Protein AF-A0A960T3M8-F1 (afdb_monomer)

Structure (mmCIF, N/CA/C/O backbone):
data_AF-A0A960T3M8-F1
#
_entry.id   AF-A0A960T3M8-F1
#
loop_
_atom_site.group_PDB
_a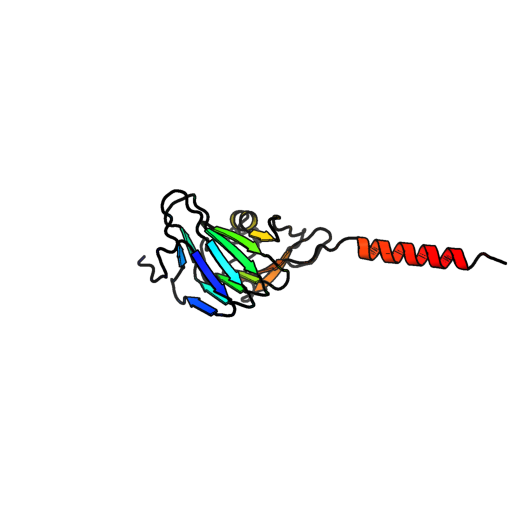tom_site.id
_atom_site.type_symbol
_atom_site.label_atom_id
_atom_site.label_alt_id
_atom_site.label_comp_id
_atom_s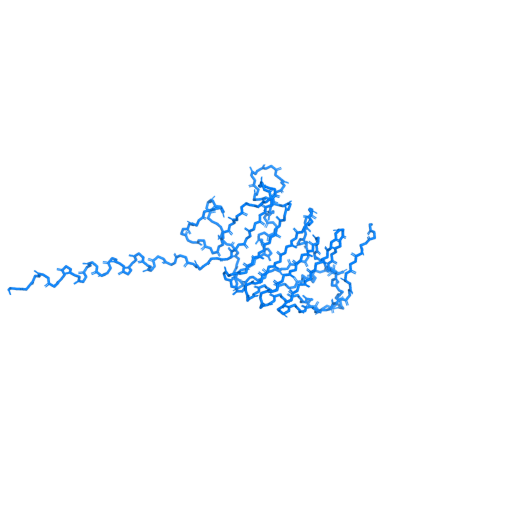ite.label_asym_id
_atom_site.label_entity_id
_atom_site.label_seq_id
_atom_site.pdbx_PDB_ins_code
_atom_site.Cartn_x
_atom_site.Cartn_y
_atom_site.Cartn_z
_atom_site.occupancy
_atom_site.B_iso_or_equiv
_atom_site.auth_seq_id
_atom_site.auth_comp_id
_atom_site.auth_asym_id
_atom_site.auth_atom_id
_atom_site.pdbx_PDB_model_num
ATOM 1 N N . ILE A 1 1 ? 24.259 -3.840 -9.931 1.00 43.25 1 ILE A N 1
ATOM 2 C CA . ILE A 1 1 ? 23.574 -5.080 -9.495 1.00 43.25 1 ILE A CA 1
ATOM 3 C C . ILE A 1 1 ? 22.620 -5.445 -10.621 1.00 43.25 1 ILE A C 1
ATOM 5 O O . ILE A 1 1 ? 21.830 -4.590 -10.992 1.00 43.25 1 ILE A O 1
ATOM 9 N N . ALA A 1 2 ? 22.773 -6.611 -11.252 1.00 37.25 2 ALA A N 1
ATOM 10 C CA . ALA A 1 2 ? 21.860 -7.036 -12.313 1.00 37.25 2 ALA A CA 1
ATOM 11 C C . ALA A 1 2 ? 20.499 -7.356 -11.678 1.00 37.25 2 ALA A C 1
ATOM 13 O O . ALA A 1 2 ? 20.392 -8.282 -10.878 1.00 37.25 2 ALA A O 1
ATOM 14 N N . THR A 1 3 ? 19.488 -6.544 -11.967 1.00 49.69 3 THR A N 1
ATOM 15 C CA . THR A 1 3 ? 18.127 -6.723 -11.459 1.00 49.69 3 THR A CA 1
ATOM 16 C C . THR A 1 3 ? 17.392 -7.700 -12.366 1.00 49.69 3 THR A C 1
ATOM 18 O O . THR A 1 3 ? 17.018 -7.348 -13.482 1.00 49.69 3 THR A O 1
ATOM 21 N N . ASN A 1 4 ? 17.199 -8.936 -11.905 1.00 54.28 4 ASN A N 1
ATOM 22 C CA . ASN A 1 4 ? 16.235 -9.847 -12.519 1.00 54.28 4 ASN A CA 1
ATOM 23 C C . ASN A 1 4 ? 14.843 -9.297 -12.193 1.00 54.28 4 ASN A C 1
ATOM 25 O O . ASN A 1 4 ? 14.441 -9.307 -11.038 1.00 54.28 4 ASN A O 1
ATOM 29 N N . GLY A 1 5 ? 14.139 -8.736 -13.169 1.00 63.62 5 GLY A N 1
ATOM 30 C CA . GLY A 1 5 ? 12.865 -8.067 -12.929 1.00 63.62 5 GLY A CA 1
ATOM 31 C C . GLY A 1 5 ? 12.016 -7.972 -14.185 1.00 63.62 5 GLY A C 1
ATOM 32 O O . GLY A 1 5 ? 12.485 -8.204 -15.300 1.00 63.62 5 GLY A O 1
ATOM 33 N N . ILE A 1 6 ? 10.749 -7.636 -13.980 1.00 68.19 6 ILE A N 1
ATOM 34 C CA . ILE A 1 6 ? 9.784 -7.358 -15.041 1.00 68.19 6 ILE A CA 1
ATOM 35 C C . ILE A 1 6 ? 9.957 -5.872 -15.400 1.00 68.19 6 ILE A C 1
ATOM 37 O O . ILE A 1 6 ? 9.747 -5.014 -14.544 1.00 68.19 6 ILE A O 1
ATOM 41 N N . ALA A 1 7 ? 10.413 -5.568 -16.622 1.00 73.12 7 ALA A N 1
ATOM 42 C CA . ALA A 1 7 ? 10.834 -4.220 -17.027 1.00 73.12 7 ALA A CA 1
ATOM 43 C C . ALA A 1 7 ? 10.134 -3.682 -18.293 1.00 73.12 7 ALA A C 1
ATOM 45 O O . ALA A 1 7 ? 9.711 -4.458 -19.147 1.00 73.12 7 ALA A O 1
ATOM 46 N N . HIS A 1 8 ? 10.114 -2.349 -18.440 1.00 72.12 8 HIS A N 1
ATOM 47 C CA . HIS A 1 8 ? 9.637 -1.599 -19.619 1.00 72.12 8 HIS A CA 1
ATOM 48 C C . HIS A 1 8 ? 8.120 -1.623 -19.858 1.00 72.12 8 HIS A C 1
ATOM 50 O O . HIS A 1 8 ? 7.654 -1.647 -20.997 1.00 72.12 8 HIS A O 1
ATOM 56 N N . PHE A 1 9 ? 7.346 -1.570 -18.778 1.00 74.75 9 PHE A N 1
ATOM 57 C CA . PHE A 1 9 ? 5.894 -1.422 -18.840 1.00 74.75 9 PHE A CA 1
ATOM 58 C C . PHE A 1 9 ? 5.493 0.044 -18.707 1.00 74.75 9 PHE A C 1
ATOM 60 O O . PHE A 1 9 ? 6.130 0.787 -17.963 1.00 74.75 9 PHE A O 1
ATOM 67 N N . ASN A 1 10 ? 4.392 0.409 -19.367 1.00 78.69 10 ASN A N 1
ATOM 68 C CA . ASN A 1 10 ? 3.652 1.646 -19.094 1.00 78.69 10 ASN A CA 1
ATOM 69 C C . ASN A 1 10 ? 2.475 1.384 -18.141 1.00 78.69 10 ASN A C 1
ATOM 71 O O . ASN A 1 10 ? 2.053 2.271 -17.408 1.00 78.69 10 ASN A O 1
ATOM 75 N N . GLN A 1 11 ? 1.933 0.162 -18.159 1.00 86.69 11 GLN A N 1
ATOM 76 C CA . GLN A 1 11 ? 0.815 -0.237 -17.317 1.00 86.69 11 GLN A CA 1
ATOM 77 C C . GLN A 1 11 ? 0.903 -1.721 -16.960 1.00 86.69 11 GLN A C 1
ATOM 79 O O . GLN A 1 11 ? 1.182 -2.557 -17.821 1.00 86.69 11 GLN A O 1
ATOM 84 N N . ILE A 1 12 ? 0.611 -2.041 -15.701 1.00 87.81 12 ILE A N 1
ATOM 85 C CA . ILE A 1 12 ? 0.386 -3.402 -15.210 1.00 87.81 12 ILE A CA 1
ATOM 86 C C . ILE A 1 12 ? -0.940 -3.404 -14.444 1.00 87.81 12 ILE A C 1
ATOM 88 O O . ILE A 1 12 ? -1.183 -2.539 -13.606 1.00 87.81 12 ILE A O 1
ATOM 92 N N . SER A 1 13 ? -1.804 -4.380 -14.721 1.00 92.06 13 SER A N 1
ATOM 93 C CA . SER A 1 13 ? -3.028 -4.608 -13.952 1.00 92.06 13 SER A CA 1
ATOM 94 C C . SER A 1 13 ? -3.066 -6.051 -13.463 1.00 92.06 13 SER A C 1
ATOM 96 O O . SER A 1 13 ? -2.950 -6.981 -14.260 1.00 92.06 13 SER A O 1
ATOM 98 N N . VAL A 1 14 ? -3.222 -6.222 -12.153 1.00 92.25 14 VAL A N 1
ATOM 99 C CA . VAL A 1 14 ? -3.415 -7.506 -11.478 1.00 92.25 14 VAL A CA 1
ATOM 100 C C . VAL A 1 14 ? -4.843 -7.528 -10.953 1.00 92.25 14 VAL A C 1
ATOM 102 O O . VAL A 1 14 ? -5.244 -6.641 -10.201 1.00 92.25 14 VAL A O 1
ATOM 105 N N . ASN A 1 15 ? -5.631 -8.503 -11.398 1.00 93.00 15 ASN A N 1
ATOM 106 C CA . ASN A 1 15 ? -7.056 -8.578 -11.105 1.00 93.00 15 ASN A CA 1
ATOM 107 C C . ASN A 1 15 ? -7.435 -10.023 -10.760 1.00 93.00 15 ASN A C 1
ATOM 109 O O . ASN A 1 15 ? -7.439 -10.883 -11.641 1.00 93.00 15 ASN A O 1
ATOM 113 N N . GLY A 1 16 ? -7.716 -10.278 -9.479 1.00 86.12 16 GLY A N 1
ATOM 114 C CA . GLY A 1 16 ? -8.014 -11.611 -8.953 1.00 86.12 16 GLY A CA 1
ATOM 115 C C . GLY A 1 16 ? -6.840 -12.593 -8.998 1.00 86.12 16 GLY A C 1
ATOM 116 O O . GLY A 1 16 ? -7.071 -13.791 -9.150 1.00 86.12 16 GLY A O 1
ATOM 117 N N . GLY A 1 17 ? -5.591 -12.114 -8.927 1.00 91.56 17 GLY A N 1
ATOM 118 C CA . GLY A 1 17 ? -4.405 -12.957 -9.114 1.00 91.56 17 GLY A CA 1
ATOM 119 C C . GLY A 1 17 ? -3.210 -12.589 -8.237 1.00 91.56 17 GLY A C 1
ATOM 120 O O . GLY A 1 17 ? -3.247 -11.633 -7.466 1.00 91.56 17 GLY A O 1
ATOM 121 N N . THR A 1 18 ? -2.129 -13.355 -8.380 1.00 91.62 18 THR A N 1
ATOM 122 C CA . THR A 1 18 ? -0.896 -13.168 -7.606 1.00 91.62 18 THR A CA 1
ATOM 123 C C . THR A 1 18 ? 0.297 -12.910 -8.522 1.00 91.62 18 THR A C 1
ATOM 125 O O . THR A 1 18 ? 0.517 -13.652 -9.480 1.00 91.62 18 THR A O 1
ATOM 128 N N . ILE A 1 19 ? 1.090 -11.889 -8.197 1.00 88.25 19 ILE A N 1
ATOM 129 C CA . ILE A 1 19 ? 2.460 -11.715 -8.689 1.00 88.25 19 ILE A CA 1
ATOM 130 C C . ILE A 1 19 ? 3.400 -11.933 -7.504 1.00 88.25 19 ILE A C 1
ATOM 132 O O . ILE A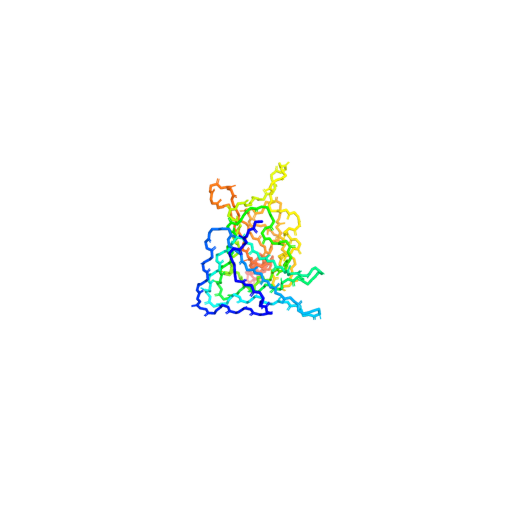 1 19 ? 3.331 -11.201 -6.527 1.00 88.25 19 ILE A O 1
ATOM 136 N N . ASP A 1 20 ? 4.297 -12.908 -7.614 1.00 86.62 20 ASP A N 1
ATOM 137 C CA . ASP A 1 20 ? 5.317 -13.198 -6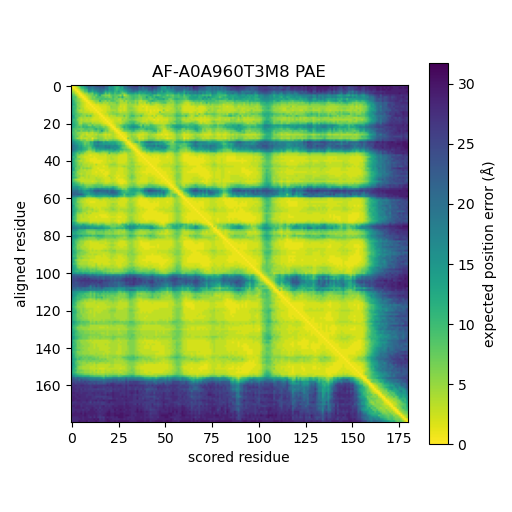.601 1.00 86.62 20 ASP A CA 1
ATOM 138 C C . ASP A 1 20 ? 6.706 -13.095 -7.250 1.00 86.62 20 ASP A C 1
ATOM 140 O O . ASP A 1 20 ? 7.115 -13.966 -8.026 1.00 86.62 20 ASP A O 1
ATOM 144 N N . LEU A 1 21 ? 7.413 -11.992 -6.984 1.00 81.62 21 LEU A N 1
ATOM 145 C CA . LEU A 1 21 ? 8.775 -11.743 -7.456 1.00 81.62 21 LEU A CA 1
ATOM 146 C C . LEU A 1 21 ? 9.764 -11.934 -6.303 1.00 81.62 21 LEU A C 1
ATOM 148 O O . LEU A 1 21 ? 10.036 -11.026 -5.517 1.00 81.62 21 LEU A O 1
ATOM 152 N N . ARG A 1 22 ? 10.349 -13.132 -6.231 1.00 70.69 22 ARG A N 1
ATOM 153 C CA . ARG A 1 22 ? 11.302 -13.513 -5.177 1.00 70.69 22 ARG A CA 1
ATOM 154 C C . ARG A 1 22 ? 12.735 -13.064 -5.471 1.00 70.69 22 ARG A C 1
ATOM 156 O O . ARG A 1 22 ? 13.136 -12.881 -6.622 1.00 70.69 22 ARG A O 1
ATOM 163 N N . GLY A 1 23 ? 13.542 -12.971 -4.413 1.00 69.69 23 GLY A N 1
ATOM 164 C CA . GLY A 1 23 ? 14.956 -12.591 -4.486 1.00 69.69 23 GLY A CA 1
ATOM 165 C C . GLY A 1 23 ? 15.149 -11.075 -4.569 1.00 69.69 23 GLY A C 1
ATOM 166 O O . GLY A 1 23 ? 14.396 -10.318 -3.970 1.00 69.69 23 GLY A O 1
ATOM 167 N N . THR A 1 24 ? 16.158 -10.616 -5.312 1.00 72.06 24 THR A N 1
ATOM 168 C CA . THR A 1 24 ? 16.434 -9.179 -5.527 1.00 72.06 24 THR A CA 1
ATOM 169 C C . THR A 1 24 ? 15.629 -8.605 -6.698 1.00 72.06 24 THR A C 1
ATOM 171 O O . THR A 1 24 ? 16.155 -7.834 -7.506 1.00 72.06 24 THR A O 1
ATOM 174 N N . SER A 1 25 ? 14.393 -9.079 -6.856 1.00 80.06 25 SER A N 1
ATOM 175 C CA . SER A 1 25 ? 13.569 -8.836 -8.036 1.00 80.06 25 SER A CA 1
ATOM 176 C C . SER A 1 25 ? 12.541 -7.746 -7.760 1.00 80.06 25 SER A C 1
ATOM 178 O O . SER A 1 25 ? 11.860 -7.761 -6.736 1.00 80.06 25 SER A O 1
ATOM 180 N N . GLY A 1 26 ? 12.415 -6.807 -8.692 1.00 84.12 26 GLY A N 1
ATOM 181 C CA . GLY A 1 26 ? 11.459 -5.706 -8.621 1.00 84.12 26 GLY A CA 1
ATOM 182 C C . GLY A 1 26 ? 10.695 -5.529 -9.926 1.00 84.12 26 GLY A C 1
ATOM 183 O O . GLY A 1 26 ? 10.944 -6.224 -10.919 1.00 84.12 26 GLY A O 1
ATOM 184 N N . ILE A 1 27 ? 9.769 -4.577 -9.915 1.00 85.31 27 ILE A N 1
ATOM 185 C CA . ILE A 1 27 ? 9.073 -4.118 -11.118 1.00 85.31 27 ILE A CA 1
ATOM 186 C C . ILE A 1 27 ? 9.692 -2.789 -11.532 1.00 85.31 27 ILE A C 1
ATOM 188 O O . ILE A 1 27 ? 9.805 -1.873 -10.719 1.00 85.31 27 ILE A O 1
ATOM 192 N N . SER A 1 28 ? 10.079 -2.686 -12.801 1.00 83.75 28 SER A N 1
ATOM 193 C CA . SER A 1 28 ? 10.597 -1.447 -13.367 1.00 83.75 28 SER A CA 1
ATOM 194 C C . SER A 1 28 ? 9.704 -0.961 -14.501 1.00 83.75 28 SER A C 1
ATOM 196 O O . SER A 1 28 ? 9.500 -1.647 -15.507 1.00 83.75 28 SER A O 1
ATOM 198 N N . PHE A 1 29 ? 9.177 0.245 -14.355 1.00 80.81 29 PHE A N 1
ATOM 199 C CA . PHE A 1 29 ? 8.416 0.908 -15.400 1.00 80.81 29 PHE A CA 1
ATOM 200 C C . PHE A 1 29 ? 9.358 1.707 -16.299 1.00 80.81 29 PHE A C 1
ATOM 202 O O . PHE A 1 29 ? 10.264 2.405 -15.836 1.00 80.81 29 PHE A O 1
ATOM 209 N N . GLY A 1 30 ? 9.150 1.587 -17.608 1.00 69.31 30 GLY A N 1
ATOM 210 C CA . GLY A 1 30 ? 9.792 2.460 -18.582 1.00 69.31 30 GLY A CA 1
ATOM 211 C C . GLY A 1 30 ? 8.802 3.554 -18.935 1.00 69.31 30 GLY A C 1
ATOM 212 O O . GLY A 1 30 ? 7.695 3.228 -19.334 1.00 69.31 30 GLY A O 1
ATOM 213 N N . SER A 1 31 ? 9.173 4.823 -18.801 1.00 61.25 31 SER A N 1
ATOM 214 C CA . SER A 1 31 ? 8.338 5.925 -19.279 1.00 61.25 31 SER A CA 1
ATOM 215 C C . SER A 1 31 ? 8.964 6.511 -20.548 1.00 61.25 31 SER A C 1
ATOM 217 O O . SER A 1 31 ? 10.107 6.976 -20.516 1.00 61.25 31 SER A O 1
ATOM 219 N N . PRO A 1 32 ? 8.275 6.488 -21.701 1.00 59.12 32 PRO A N 1
ATOM 220 C CA . PRO A 1 32 ? 8.485 7.513 -22.711 1.00 59.12 32 PRO A CA 1
ATOM 221 C C . PRO A 1 32 ? 8.127 8.863 -22.078 1.00 59.12 32 PRO A C 1
ATOM 223 O O . PRO A 1 32 ? 7.043 8.983 -21.517 1.00 59.12 32 PRO A O 1
ATOM 226 N N . ALA A 1 33 ? 9.009 9.862 -22.184 1.00 57.72 33 ALA A N 1
ATOM 227 C CA . ALA A 1 33 ? 8.841 11.173 -21.548 1.00 57.72 33 ALA A CA 1
ATOM 228 C C . ALA A 1 33 ? 7.382 11.685 -21.581 1.00 57.72 33 ALA A C 1
ATOM 230 O O . ALA A 1 33 ? 6.825 11.899 -22.661 1.00 57.72 33 ALA A O 1
ATOM 231 N N . GLY A 1 34 ? 6.787 11.891 -20.398 1.00 57.44 34 GLY A N 1
ATOM 232 C CA . GLY A 1 34 ? 5.431 12.429 -20.234 1.00 57.44 34 GLY A CA 1
ATOM 233 C C . GLY A 1 34 ? 4.309 11.399 -20.049 1.00 57.44 34 GLY A C 1
ATOM 234 O O . GLY A 1 34 ? 3.142 11.793 -20.054 1.00 57.44 34 GLY A O 1
ATOM 235 N N . ALA A 1 35 ? 4.616 10.107 -19.891 1.00 65.81 35 ALA A N 1
ATOM 236 C CA . ALA A 1 35 ? 3.646 9.099 -19.465 1.00 65.81 35 ALA A CA 1
ATOM 237 C C . ALA A 1 35 ? 3.795 8.807 -17.962 1.00 65.81 35 ALA A C 1
ATOM 239 O O . ALA A 1 35 ? 4.886 8.491 -17.509 1.00 65.81 35 ALA A O 1
ATOM 240 N N . ASN A 1 36 ? 2.695 8.839 -17.204 1.00 75.31 36 ASN A N 1
ATOM 241 C CA . ASN A 1 36 ? 2.687 8.398 -15.804 1.00 75.31 36 ASN A CA 1
ATOM 242 C C . ASN A 1 36 ? 2.439 6.884 -15.772 1.00 75.31 36 ASN A C 1
ATOM 244 O O . ASN A 1 36 ? 1.323 6.462 -16.101 1.00 75.31 36 ASN A O 1
ATOM 248 N N . PRO A 1 37 ? 3.433 6.046 -15.430 1.00 86.38 37 PRO A N 1
ATOM 249 C CA . PRO A 1 37 ? 3.233 4.609 -15.407 1.00 86.38 37 PRO A CA 1
ATOM 250 C C . PRO A 1 37 ? 2.231 4.217 -14.320 1.00 86.38 37 PRO A C 1
ATOM 252 O O . PRO A 1 37 ? 2.210 4.820 -13.248 1.00 86.38 37 PRO A O 1
ATOM 255 N N . LEU A 1 38 ? 1.412 3.199 -14.588 1.00 89.38 38 LEU A N 1
ATOM 256 C CA . LEU A 1 38 ? 0.339 2.777 -13.684 1.00 89.38 38 LEU A CA 1
ATOM 257 C C . LEU A 1 38 ? 0.474 1.306 -13.281 1.00 89.38 38 LEU A C 1
ATOM 259 O O . LEU A 1 38 ? 0.565 0.417 -14.131 1.00 89.38 38 LEU A O 1
ATOM 263 N N . LEU A 1 39 ? 0.379 1.041 -11.981 1.00 92.88 39 LEU A N 1
ATOM 264 C CA . LEU A 1 39 ? 0.158 -0.286 -11.418 1.00 92.88 39 LEU A CA 1
ATOM 265 C C . LEU A 1 39 ? -1.207 -0.325 -10.724 1.00 92.88 39 LEU A C 1
ATOM 267 O O . LEU A 1 39 ? -1.448 0.407 -9.769 1.00 92.88 39 LEU A O 1
ATOM 271 N N . SER A 1 40 ? -2.095 -1.211 -11.166 1.00 95.69 40 SER A N 1
ATOM 272 C CA . SER A 1 40 ? -3.385 -1.442 -10.504 1.00 95.69 40 SER A CA 1
ATOM 273 C C . SER A 1 40 ? -3.459 -2.850 -9.943 1.00 95.69 40 SER A C 1
ATOM 275 O O . SER A 1 40 ? -3.302 -3.818 -10.685 1.00 95.69 40 SER A O 1
ATOM 277 N N . ILE A 1 41 ? -3.732 -2.962 -8.647 1.00 97.06 41 ILE A N 1
ATOM 278 C CA . ILE A 1 41 ? -3.819 -4.222 -7.910 1.00 97.06 41 ILE A CA 1
ATOM 279 C C . ILE A 1 41 ? -5.222 -4.299 -7.307 1.00 97.06 41 ILE A C 1
ATOM 281 O O . ILE A 1 41 ? -5.545 -3.574 -6.367 1.00 97.06 41 ILE A O 1
ATOM 285 N N . LEU A 1 42 ? -6.079 -5.126 -7.904 1.00 97.12 42 LEU A N 1
ATOM 286 C CA . LEU A 1 42 ? -7.524 -5.090 -7.686 1.00 97.12 42 LEU A CA 1
ATOM 287 C C . LEU A 1 42 ? -8.105 -6.476 -7.382 1.00 97.12 42 LEU A C 1
ATOM 289 O O . LEU A 1 42 ? -7.558 -7.500 -7.795 1.00 97.12 42 LEU A O 1
ATOM 293 N N . ASN A 1 43 ? -9.280 -6.493 -6.750 1.00 96.12 43 ASN A N 1
ATOM 294 C CA . ASN A 1 43 ? -10.129 -7.679 -6.575 1.00 96.12 43 ASN A CA 1
ATOM 295 C C . ASN A 1 43 ? -9.423 -8.851 -5.867 1.00 96.12 43 ASN A C 1
ATOM 297 O O . ASN A 1 43 ? -9.380 -9.962 -6.392 1.00 96.12 43 ASN A O 1
ATOM 301 N N . GLY A 1 44 ? -8.864 -8.597 -4.684 1.00 94.81 44 GLY A N 1
ATOM 302 C CA . GLY A 1 44 ? -8.211 -9.606 -3.847 1.00 94.81 44 GLY A CA 1
ATOM 303 C C . GLY A 1 44 ? -6.859 -10.065 -4.383 1.00 94.81 44 GLY A C 1
ATOM 304 O O . GLY A 1 44 ? -6.437 -11.184 -4.102 1.00 94.81 44 GLY A O 1
ATOM 305 N N . SER A 1 45 ? -6.199 -9.238 -5.195 1.00 97.38 45 SER A N 1
ATOM 306 C CA . SER A 1 45 ? -4.896 -9.576 -5.761 1.00 97.38 45 SER A CA 1
ATOM 307 C C . SER A 1 45 ? -3.783 -9.441 -4.729 1.00 97.38 45 SER A C 1
ATOM 309 O O . SER A 1 45 ? -3.865 -8.634 -3.804 1.00 97.38 45 SER A O 1
ATOM 311 N N . THR A 1 46 ? -2.700 -10.186 -4.924 1.00 95.94 46 THR A N 1
ATOM 312 C CA . THR A 1 46 ? -1.490 -10.075 -4.099 1.00 95.94 46 THR A CA 1
ATOM 313 C C . THR A 1 46 ? -0.285 -9.801 -4.983 1.00 95.94 46 THR A C 1
ATOM 315 O O . THR A 1 46 ? -0.084 -10.477 -5.991 1.00 95.94 46 THR A O 1
ATOM 318 N N . VAL A 1 47 ? 0.515 -8.805 -4.624 1.00 94.50 47 VAL A N 1
ATOM 319 C CA . VAL A 1 47 ? 1.775 -8.495 -5.301 1.00 94.50 47 VAL A CA 1
ATOM 320 C C . VAL A 1 47 ? 2.885 -8.464 -4.264 1.00 94.50 47 VAL A C 1
ATOM 322 O O . VAL A 1 47 ? 2.892 -7.592 -3.404 1.00 94.50 47 VAL A O 1
ATOM 325 N N . ASP A 1 48 ? 3.827 -9.394 -4.366 1.00 93.56 48 ASP A N 1
ATOM 326 C CA . ASP A 1 48 ? 5.002 -9.487 -3.504 1.00 93.56 48 ASP A CA 1
ATOM 327 C C . ASP A 1 48 ? 6.256 -9.157 -4.325 1.00 93.56 48 ASP A C 1
ATOM 329 O O . ASP A 1 48 ? 6.586 -9.852 -5.289 1.00 93.56 48 ASP A O 1
ATOM 333 N N . VAL A 1 49 ? 6.955 -8.074 -3.977 1.00 91.25 49 VAL A N 1
ATOM 334 C CA . VAL A 1 49 ? 8.098 -7.546 -4.748 1.00 91.25 49 VAL A CA 1
ATOM 335 C C . VAL A 1 49 ? 9.185 -7.006 -3.829 1.00 91.25 49 VAL A C 1
ATOM 337 O O . VAL A 1 49 ? 8.922 -6.711 -2.670 1.00 91.25 49 VAL A O 1
ATOM 340 N N . GLN A 1 50 ? 10.420 -6.847 -4.310 1.00 88.31 50 GLN A N 1
ATOM 341 C CA . GLN A 1 50 ? 11.454 -6.185 -3.510 1.00 88.31 50 GLN A CA 1
ATOM 342 C C . GLN A 1 50 ? 11.315 -4.653 -3.547 1.00 88.31 50 GLN A C 1
ATOM 344 O O . GLN A 1 50 ? 11.404 -4.001 -2.511 1.00 88.31 50 GLN A O 1
ATOM 349 N N . PHE A 1 51 ? 11.096 -4.090 -4.735 1.00 86.56 51 PHE A N 1
ATOM 350 C CA . PHE A 1 51 ? 10.939 -2.656 -4.977 1.00 86.56 51 PHE A CA 1
ATOM 351 C C . PHE A 1 51 ? 10.116 -2.418 -6.248 1.00 86.56 51 PHE A C 1
ATOM 353 O O . PHE A 1 51 ? 10.010 -3.297 -7.114 1.00 86.56 51 PHE A O 1
ATOM 360 N N . ILE A 1 52 ? 9.582 -1.207 -6.379 1.00 87.56 52 ILE A N 1
ATOM 361 C CA . ILE A 1 52 ? 9.010 -0.686 -7.622 1.00 87.56 52 ILE A CA 1
ATOM 362 C C . ILE A 1 52 ? 9.784 0.579 -7.995 1.00 87.56 52 ILE A C 1
ATOM 364 O O . ILE A 1 52 ? 10.009 1.442 -7.148 1.00 87.56 52 ILE A O 1
ATOM 368 N N . SER A 1 53 ? 10.209 0.684 -9.254 1.00 81.75 53 SER A N 1
ATOM 369 C CA . SER A 1 53 ? 10.960 1.843 -9.748 1.00 81.75 53 SER A CA 1
ATOM 370 C C . SER A 1 53 ? 10.531 2.294 -11.145 1.00 81.75 53 SER A C 1
ATOM 372 O O . SER A 1 53 ? 9.980 1.515 -11.925 1.00 81.75 53 SER A O 1
ATOM 374 N N . ALA A 1 54 ? 10.828 3.549 -11.483 1.00 77.25 54 ALA A N 1
ATOM 375 C CA . ALA A 1 54 ? 10.710 4.109 -12.828 1.00 77.25 54 ALA A CA 1
ATOM 376 C C . ALA A 1 54 ? 12.094 4.433 -13.416 1.00 77.25 54 ALA A C 1
ATOM 378 O O . ALA A 1 54 ? 13.015 4.832 -12.703 1.00 77.25 54 ALA A O 1
ATOM 379 N N . ALA A 1 55 ? 12.245 4.262 -14.733 1.00 67.62 55 ALA A N 1
ATOM 380 C CA . ALA A 1 55 ? 13.505 4.494 -15.448 1.00 67.62 55 ALA A CA 1
ATOM 381 C C . ALA A 1 55 ? 13.899 5.981 -15.580 1.00 67.62 55 ALA A C 1
ATOM 383 O O . ALA A 1 55 ? 15.064 6.283 -15.839 1.00 67.62 55 ALA A O 1
ATOM 384 N N . SER A 1 56 ? 12.954 6.908 -15.413 1.00 59.25 56 SER A N 1
ATOM 385 C CA . SER A 1 56 ? 13.164 8.347 -15.584 1.00 59.25 56 SER A CA 1
ATOM 386 C C . SER A 1 56 ? 12.440 9.130 -14.493 1.00 59.25 56 SER A C 1
ATOM 388 O O . SER A 1 56 ? 11.216 9.133 -14.423 1.00 59.25 56 SER A O 1
ATOM 390 N N . ALA A 1 57 ? 13.208 9.810 -13.641 1.00 55.38 57 ALA A N 1
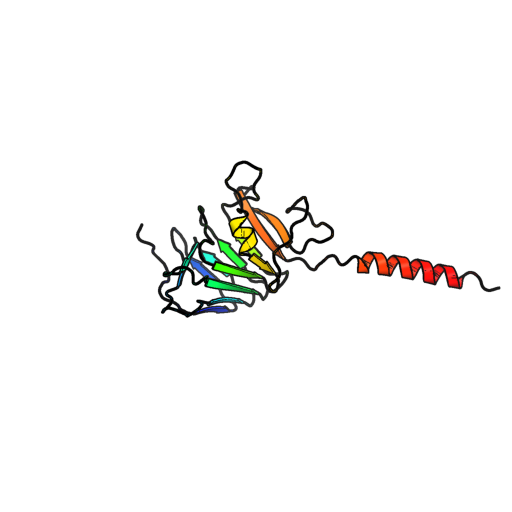ATOM 391 C CA . ALA A 1 57 ? 12.664 10.786 -12.706 1.00 55.38 57 ALA A CA 1
ATOM 392 C C . ALA A 1 57 ? 12.143 12.027 -13.469 1.00 55.38 57 ALA A C 1
ATOM 394 O O . ALA A 1 57 ? 12.800 12.440 -14.432 1.00 55.38 57 ALA A O 1
ATOM 395 N N . PRO A 1 58 ? 11.031 12.654 -13.038 1.00 53.12 58 PRO A N 1
ATOM 396 C CA . PRO A 1 58 ? 10.262 12.399 -11.820 1.00 53.12 58 PRO A CA 1
ATOM 397 C C . PRO A 1 58 ? 8.881 11.784 -12.123 1.00 53.12 58 PRO A C 1
ATOM 399 O O . PRO A 1 58 ? 7.886 12.212 -11.544 1.00 53.12 58 PRO A O 1
ATOM 402 N N . ASP A 1 59 ? 8.790 10.834 -13.058 1.00 57.28 59 ASP A N 1
ATOM 403 C CA . ASP A 1 59 ? 7.508 10.177 -13.328 1.00 57.28 59 ASP A CA 1
ATOM 404 C C . ASP A 1 59 ? 7.257 9.149 -12.212 1.00 57.28 59 ASP A C 1
ATOM 406 O O . ASP A 1 59 ? 7.712 8.003 -12.283 1.00 57.28 59 ASP A O 1
ATOM 410 N N . ASP A 1 60 ? 6.588 9.584 -11.142 1.00 76.88 60 ASP A N 1
ATOM 411 C CA . ASP A 1 60 ? 6.153 8.701 -10.063 1.00 76.88 60 ASP A CA 1
ATOM 412 C C . ASP A 1 60 ? 5.213 7.638 -10.640 1.00 76.88 60 ASP A C 1
ATOM 414 O O . ASP A 1 60 ? 4.198 7.948 -11.270 1.00 76.88 60 ASP A O 1
ATOM 418 N N . VAL A 1 61 ? 5.543 6.363 -10.425 1.00 87.69 61 VAL A N 1
ATOM 419 C CA . VAL A 1 61 ? 4.620 5.270 -10.736 1.00 87.69 61 VAL A CA 1
ATOM 420 C C . VAL A 1 61 ? 3.384 5.463 -9.866 1.00 87.69 61 VAL A C 1
ATOM 422 O O . VAL A 1 61 ? 3.480 5.437 -8.640 1.00 87.69 61 VAL A O 1
ATOM 425 N N . ALA A 1 62 ? 2.223 5.636 -10.485 1.00 90.94 62 ALA A N 1
ATOM 426 C CA . ALA A 1 62 ? 0.964 5.641 -9.762 1.00 90.94 62 ALA A CA 1
ATOM 427 C C . ALA A 1 62 ? 0.586 4.193 -9.443 1.00 90.94 62 ALA A C 1
ATOM 429 O O . ALA A 1 62 ? 0.462 3.359 -10.342 1.00 90.94 62 ALA A O 1
ATOM 430 N N . VAL A 1 63 ? 0.396 3.879 -8.168 1.00 94.31 63 VAL A N 1
ATOM 431 C CA . VAL A 1 63 ? -0.058 2.569 -7.709 1.00 94.31 63 VAL A CA 1
ATOM 432 C C . VAL A 1 63 ? -1.448 2.714 -7.108 1.00 94.31 63 VAL A C 1
ATOM 434 O O . VAL A 1 63 ? -1.696 3.598 -6.299 1.00 94.31 63 VAL A O 1
ATOM 437 N N . THR A 1 64 ? -2.363 1.834 -7.496 1.00 96.62 64 THR A N 1
ATOM 438 C CA . THR A 1 64 ? -3.722 1.763 -6.943 1.00 96.62 64 THR A CA 1
ATOM 439 C C . THR A 1 64 ? -3.947 0.391 -6.335 1.00 96.62 64 THR A C 1
ATOM 441 O O . THR A 1 64 ? -3.696 -0.627 -6.988 1.00 96.62 64 THR A O 1
ATOM 444 N N . LEU A 1 65 ? -4.412 0.365 -5.088 1.00 97.38 65 LEU A N 1
ATOM 445 C CA . LEU A 1 65 ? -4.632 -0.857 -4.325 1.00 97.38 65 LEU A CA 1
ATOM 446 C C . LEU A 1 65 ? -6.083 -0.915 -3.840 1.00 97.38 65 LEU A C 1
ATOM 448 O O . LEU A 1 65 ? -6.503 -0.083 -3.039 1.00 97.38 65 LEU A O 1
ATOM 452 N N . GLY A 1 66 ? -6.851 -1.888 -4.330 1.00 97.38 66 GLY A N 1
ATOM 453 C CA . GLY A 1 66 ? -8.274 -1.997 -4.009 1.00 97.38 66 GLY A CA 1
ATOM 454 C C . GLY A 1 66 ? -8.858 -3.403 -4.150 1.00 97.38 66 GLY A C 1
ATOM 455 O O . GLY A 1 66 ? -8.194 -4.355 -4.552 1.00 97.38 66 GLY A O 1
ATOM 456 N N . GLY A 1 67 ? -10.139 -3.544 -3.832 1.00 96.19 67 GLY A N 1
ATOM 457 C CA . GLY A 1 67 ? -10.866 -4.804 -3.757 1.00 96.19 67 GLY A CA 1
ATOM 458 C C . GLY A 1 67 ? -10.313 -5.779 -2.716 1.00 96.19 67 GLY A C 1
ATOM 459 O O . GLY A 1 67 ? -10.337 -6.976 -2.983 1.00 96.19 67 GLY A O 1
ATOM 460 N N . GLY A 1 68 ? -9.772 -5.302 -1.590 1.00 96.50 68 GLY A N 1
ATOM 461 C CA . GLY A 1 68 ? -9.158 -6.166 -0.569 1.00 96.50 68 GLY A CA 1
ATOM 462 C C . GLY A 1 68 ? -7.824 -6.783 -0.997 1.00 96.50 68 GLY A C 1
ATOM 463 O O . GLY A 1 68 ? -7.529 -7.930 -0.669 1.00 96.50 68 GLY A O 1
ATOM 464 N N . SER A 1 69 ? -7.052 -6.052 -1.800 1.00 98.31 69 SER A N 1
ATOM 465 C CA . SER A 1 69 ? -5.774 -6.523 -2.334 1.00 98.31 69 SER A CA 1
ATOM 466 C C . SER A 1 69 ? -4.610 -6.249 -1.382 1.00 98.31 69 SER A C 1
ATOM 468 O O . SER A 1 69 ? -4.700 -5.430 -0.471 1.00 98.31 69 SER A O 1
ATOM 470 N N . THR A 1 70 ? -3.476 -6.907 -1.609 1.00 97.94 70 THR A N 1
ATOM 471 C CA . THR A 1 70 ? -2.255 -6.728 -0.816 1.00 97.94 70 THR A CA 1
ATOM 472 C C . THR A 1 70 ? -1.057 -6.414 -1.705 1.00 97.94 70 THR A C 1
ATOM 474 O O . THR A 1 70 ? -0.808 -7.114 -2.688 1.00 97.94 70 THR A O 1
ATOM 477 N N . LEU A 1 71 ? -0.297 -5.384 -1.338 1.00 96.25 71 LEU A N 1
ATOM 478 C CA . LEU A 1 71 ? 1.018 -5.089 -1.900 1.00 96.25 71 LEU A CA 1
ATOM 479 C C . LEU A 1 71 ? 2.068 -5.250 -0.803 1.00 96.25 71 LEU A C 1
ATOM 481 O O . LEU A 1 71 ? 2.035 -4.532 0.193 1.00 96.25 71 LEU A O 1
ATOM 485 N N . THR A 1 72 ? 3.009 -6.165 -1.004 1.00 94.69 72 THR A N 1
ATOM 486 C CA . THR A 1 72 ? 4.113 -6.425 -0.083 1.00 94.69 72 THR A CA 1
ATOM 487 C C . THR A 1 72 ? 5.436 -6.019 -0.712 1.00 94.69 72 THR A C 1
ATOM 489 O O . THR A 1 72 ? 5.824 -6.516 -1.772 1.00 94.69 72 THR A O 1
ATOM 492 N N . PHE A 1 73 ? 6.177 -5.181 -0.001 1.00 92.00 73 PHE A N 1
ATOM 493 C CA . PHE A 1 73 ? 7.575 -4.896 -0.257 1.00 92.00 73 PHE A CA 1
ATOM 494 C C . PHE A 1 73 ? 8.457 -5.715 0.682 1.00 92.00 73 PHE A C 1
ATOM 496 O O . PHE A 1 73 ? 8.482 -5.503 1.894 1.00 92.00 73 PHE A O 1
ATOM 503 N N . ASN A 1 74 ? 9.203 -6.640 0.085 1.00 89.00 74 ASN A N 1
ATOM 504 C CA . ASN A 1 74 ? 10.158 -7.524 0.747 1.00 89.00 74 ASN A CA 1
ATOM 505 C C . ASN A 1 74 ? 11.580 -6.941 0.802 1.00 89.00 74 ASN A C 1
ATOM 507 O O . ASN A 1 74 ? 12.497 -7.567 1.335 1.00 89.00 74 ASN A O 1
ATOM 511 N N . GLY A 1 75 ? 11.799 -5.781 0.177 1.00 78.81 75 GLY A N 1
ATOM 512 C CA . GLY A 1 75 ? 13.077 -5.081 0.173 1.00 78.81 75 GLY A CA 1
ATOM 513 C C . GLY A 1 75 ? 13.369 -4.351 1.477 1.00 78.81 75 GLY A C 1
ATOM 514 O O . GLY A 1 75 ? 12.512 -4.221 2.343 1.00 78.81 75 GLY A O 1
ATOM 515 N N . GLY A 1 76 ? 14.603 -3.876 1.598 1.00 69.81 76 GLY A N 1
ATOM 516 C CA . GLY A 1 76 ? 14.980 -2.790 2.502 1.00 69.81 76 GLY A CA 1
ATOM 517 C C . GLY A 1 76 ? 15.678 -1.701 1.683 1.00 69.81 76 GLY A C 1
ATOM 518 O O . GLY A 1 76 ? 16.080 -1.970 0.550 1.00 69.81 76 GLY A O 1
ATOM 519 N N . ALA A 1 77 ? 15.842 -0.504 2.252 1.00 68.50 77 ALA A N 1
ATOM 520 C CA . ALA A 1 77 ? 16.435 0.676 1.603 1.00 68.50 77 ALA A CA 1
ATOM 521 C C . ALA A 1 77 ? 15.565 1.330 0.503 1.00 68.50 77 ALA A C 1
ATOM 523 O O . ALA A 1 77 ? 15.965 1.396 -0.658 1.00 68.50 77 ALA A O 1
ATOM 524 N N . ASN A 1 78 ? 14.411 1.880 0.901 1.00 76.25 78 ASN A N 1
ATOM 525 C CA . ASN A 1 78 ? 13.508 2.680 0.059 1.00 76.25 78 ASN A CA 1
ATOM 526 C C . ASN A 1 78 ? 12.850 1.881 -1.094 1.00 76.25 78 ASN A C 1
ATOM 528 O O . ASN A 1 78 ? 13.096 2.136 -2.278 1.00 76.25 78 ASN A O 1
ATOM 532 N N . PRO A 1 79 ? 11.989 0.898 -0.768 1.00 80.38 79 PRO A N 1
ATOM 533 C CA . PRO A 1 79 ? 11.270 0.094 -1.753 1.00 80.38 79 PRO A CA 1
ATOM 534 C C . PRO A 1 79 ? 10.223 0.900 -2.550 1.00 80.38 79 PRO A C 1
ATOM 536 O O . PRO A 1 79 ? 9.736 0.414 -3.574 1.00 80.38 79 PRO A O 1
ATOM 539 N N . MET A 1 80 ? 9.918 2.129 -2.107 1.00 82.25 80 MET A N 1
ATOM 540 C CA . MET A 1 80 ? 8.928 3.055 -2.667 1.00 82.25 80 MET A CA 1
ATOM 541 C C . MET A 1 80 ? 9.556 4.348 -3.230 1.00 82.25 80 MET A C 1
ATOM 543 O O . MET A 1 80 ? 8.959 5.423 -3.169 1.00 82.25 80 MET A O 1
ATOM 547 N N . ASN A 1 81 ? 10.775 4.283 -3.770 1.00 75.50 81 ASN A N 1
ATOM 548 C CA . ASN A 1 81 ? 11.546 5.482 -4.126 1.00 75.50 81 ASN A CA 1
ATOM 549 C C . ASN A 1 81 ? 10.854 6.394 -5.163 1.00 75.50 81 ASN A C 1
ATOM 551 O O . ASN A 1 81 ? 10.816 7.607 -4.979 1.00 75.50 81 ASN A O 1
ATOM 555 N N . THR A 1 82 ? 10.256 5.831 -6.214 1.00 81.25 82 THR A N 1
ATOM 556 C CA . THR A 1 82 ? 9.683 6.599 -7.342 1.00 81.25 82 THR A CA 1
ATOM 557 C C . THR A 1 82 ? 8.226 6.222 -7.605 1.00 81.25 82 THR A C 1
ATOM 559 O O . THR A 1 82 ? 7.868 5.842 -8.724 1.00 81.25 82 THR A O 1
ATOM 562 N N . LEU A 1 83 ? 7.404 6.191 -6.556 1.00 87.69 83 LEU A N 1
ATOM 563 C CA . LEU A 1 83 ? 5.992 5.848 -6.680 1.00 87.69 83 LEU A CA 1
ATOM 564 C C . LEU A 1 83 ? 5.125 6.628 -5.702 1.00 87.69 83 LEU A C 1
ATOM 566 O O . LEU A 1 83 ? 5.570 7.005 -4.620 1.00 87.69 83 LEU A O 1
ATOM 570 N N . THR A 1 84 ? 3.861 6.774 -6.075 1.00 90.88 84 THR A N 1
ATOM 571 C CA . THR A 1 84 ? 2.766 7.141 -5.176 1.00 90.88 84 THR A CA 1
ATOM 572 C C . THR A 1 84 ? 1.788 5.975 -5.110 1.00 90.88 84 THR A C 1
ATOM 574 O O . THR A 1 84 ? 1.619 5.241 -6.082 1.00 90.88 84 THR A O 1
ATOM 577 N N . LEU A 1 85 ? 1.171 5.760 -3.956 1.00 94.00 85 LEU A N 1
ATOM 578 C CA . LEU A 1 85 ? 0.251 4.657 -3.714 1.00 94.00 85 LEU A CA 1
ATOM 579 C C . LEU A 1 85 ? -1.056 5.194 -3.153 1.00 94.00 85 LEU A C 1
ATOM 581 O O . LEU A 1 85 ? -1.056 5.790 -2.084 1.00 94.00 85 LEU A O 1
ATOM 585 N N . ASP A 1 86 ? -2.161 4.893 -3.823 1.00 95.94 86 ASP A N 1
ATOM 586 C CA . ASP A 1 86 ? -3.500 5.164 -3.319 1.00 95.94 86 ASP A CA 1
ATOM 587 C C . ASP A 1 86 ? -4.203 3.866 -2.911 1.00 95.94 86 ASP A C 1
ATOM 589 O O . ASP A 1 86 ? -4.419 2.958 -3.725 1.00 95.94 86 ASP A O 1
ATOM 593 N N . ILE A 1 87 ? -4.550 3.779 -1.630 1.00 97.06 87 ILE A N 1
ATOM 594 C CA . ILE A 1 87 ? -5.389 2.728 -1.064 1.00 97.06 87 ILE A CA 1
ATOM 595 C C . ILE A 1 87 ? -6.844 3.139 -1.303 1.00 97.06 87 ILE A C 1
ATOM 597 O O . ILE A 1 87 ? -7.259 4.232 -0.929 1.00 97.06 87 ILE A O 1
ATOM 601 N N . LEU A 1 88 ? -7.633 2.270 -1.928 1.00 96.62 88 LEU A N 1
ATOM 602 C CA . LEU A 1 88 ? -9.000 2.595 -2.353 1.00 96.62 88 LEU A CA 1
ATO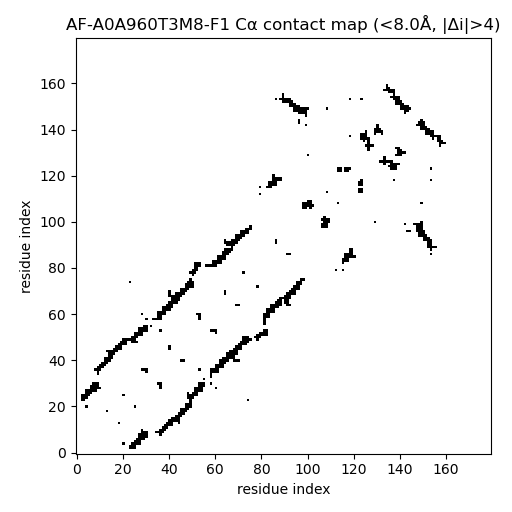M 603 C C . LEU A 1 88 ? -10.076 2.063 -1.398 1.00 96.62 88 LEU A C 1
ATOM 605 O O . LEU A 1 88 ? -11.227 2.493 -1.447 1.00 96.62 88 LEU A O 1
ATOM 609 N N . ASP A 1 89 ? -9.724 1.130 -0.514 1.00 95.25 89 ASP A N 1
ATOM 610 C CA . ASP A 1 89 ? -10.640 0.575 0.478 1.00 95.25 89 ASP A CA 1
ATOM 611 C C . ASP A 1 89 ? -9.924 0.133 1.752 1.00 95.25 89 ASP A C 1
ATOM 613 O O . ASP A 1 89 ? -8.719 -0.102 1.783 1.00 95.25 89 ASP A O 1
ATOM 617 N N . THR A 1 90 ? -10.709 -0.031 2.810 1.00 96.06 90 THR A N 1
ATOM 618 C CA . THR A 1 90 ? -10.228 -0.391 4.147 1.00 96.06 90 THR A CA 1
ATOM 619 C C . THR A 1 90 ? -9.866 -1.868 4.285 1.00 96.06 90 THR A C 1
ATOM 621 O O . THR A 1 90 ? -9.420 -2.291 5.344 1.00 96.06 90 THR A O 1
ATOM 624 N N . SER A 1 91 ? -10.113 -2.692 3.265 1.00 96.31 91 SER A N 1
ATOM 625 C CA . SER A 1 91 ? -9.740 -4.115 3.263 1.00 96.31 91 SER A CA 1
ATOM 626 C C . SER A 1 91 ? -8.391 -4.377 2.598 1.00 96.31 91 SER A C 1
ATOM 628 O O . SER A 1 91 ? -7.892 -5.498 2.649 1.00 96.31 91 SER A O 1
ATOM 630 N N . SER A 1 92 ? -7.818 -3.362 1.958 1.00 97.94 92 SER A N 1
ATOM 631 C CA . SER A 1 92 ? -6.558 -3.452 1.242 1.00 97.94 92 SER A CA 1
ATOM 632 C C . SER A 1 92 ? -5.375 -3.156 2.161 1.00 97.94 92 SER A C 1
ATOM 634 O O . SER A 1 92 ? -5.476 -2.331 3.069 1.00 97.94 92 SER A O 1
ATOM 636 N N . LEU A 1 93 ? -4.254 -3.838 1.921 1.00 97.62 93 LEU A N 1
ATOM 637 C CA . LEU A 1 93 ? -3.097 -3.844 2.818 1.00 97.62 93 LEU A CA 1
ATOM 638 C C . LEU A 1 93 ? -1.806 -3.492 2.076 1.00 97.62 93 LEU A C 1
ATOM 640 O O . LEU A 1 93 ? -1.436 -4.152 1.101 1.00 97.62 93 LEU A O 1
ATOM 644 N N . LEU A 1 94 ? -1.082 -2.498 2.582 1.00 95.94 94 LEU A N 1
ATOM 645 C CA . LEU A 1 94 ? 0.315 -2.263 2.225 1.00 95.94 94 LEU A CA 1
ATOM 646 C C . LEU A 1 94 ? 1.205 -2.909 3.283 1.00 95.94 94 LEU A C 1
ATOM 648 O O . LEU A 1 94 ? 1.022 -2.667 4.470 1.00 95.94 94 LEU A O 1
ATOM 652 N N . ARG A 1 95 ? 2.197 -3.696 2.873 1.00 94.62 95 ARG A N 1
ATOM 653 C CA . ARG A 1 95 ? 3.125 -4.368 3.787 1.00 94.62 95 ARG A CA 1
ATOM 654 C C . ARG A 1 95 ? 4.557 -4.018 3.424 1.00 94.62 95 ARG A C 1
ATOM 656 O O . ARG A 1 95 ? 4.959 -4.162 2.275 1.00 94.62 95 ARG A O 1
ATOM 663 N N . LEU A 1 96 ? 5.338 -3.607 4.409 1.00 91.44 96 LEU A N 1
ATOM 664 C CA . LEU A 1 96 ? 6.761 -3.311 4.293 1.00 91.44 96 LEU A CA 1
ATOM 665 C C . LEU A 1 96 ? 7.480 -4.221 5.282 1.00 91.44 96 LEU A C 1
ATOM 667 O O . LEU A 1 96 ? 7.456 -3.989 6.487 1.00 91.44 96 LEU A O 1
ATOM 671 N N . THR A 1 97 ? 8.066 -5.317 4.807 1.00 91.19 97 THR A N 1
ATOM 672 C CA . THR A 1 97 ? 8.496 -6.402 5.709 1.00 91.19 97 THR A CA 1
ATOM 673 C C . THR A 1 97 ? 9.773 -6.095 6.487 1.00 91.19 97 THR A C 1
ATOM 675 O O . THR A 1 97 ? 10.075 -6.817 7.440 1.00 91.19 97 THR A O 1
ATOM 678 N N . ASN A 1 98 ? 10.522 -5.076 6.054 1.00 87.06 98 ASN A N 1
ATOM 679 C CA . ASN A 1 98 ? 11.795 -4.650 6.637 1.00 87.06 98 ASN A CA 1
ATOM 680 C C . ASN A 1 98 ? 11.821 -3.137 6.939 1.00 87.06 98 ASN A C 1
ATOM 682 O O . ASN A 1 98 ? 12.888 -2.527 6.880 1.00 87.06 98 ASN A O 1
ATOM 686 N N . GLU A 1 99 ? 10.659 -2.529 7.202 1.00 83.69 99 GLU A N 1
ATOM 687 C CA . GLU A 1 99 ? 10.549 -1.140 7.667 1.00 83.69 99 GLU A CA 1
ATOM 688 C C . GLU A 1 99 ? 9.645 -1.045 8.894 1.00 83.69 99 GLU A C 1
ATOM 690 O O . GLU A 1 99 ? 8.594 -1.673 8.951 1.00 83.69 99 GLU A O 1
ATOM 695 N N . VAL A 1 100 ? 10.032 -0.231 9.870 1.00 81.56 100 VAL A N 1
ATOM 696 C CA . VAL A 1 100 ? 9.336 -0.074 11.164 1.00 81.56 100 VAL A CA 1
ATOM 697 C C . VAL A 1 100 ? 8.821 1.352 11.304 1.00 81.56 100 VAL A C 1
ATOM 699 O O . VAL A 1 100 ? 9.440 2.220 10.736 1.00 81.56 100 VAL A O 1
ATOM 702 N N . PHE A 1 101 ? 7.758 1.702 12.029 1.00 76.88 101 PHE A N 1
ATOM 703 C CA . PHE A 1 101 ? 7.545 3.145 12.291 1.00 76.88 101 PHE A CA 1
ATOM 704 C C . PHE A 1 101 ? 8.741 3.695 13.084 1.00 76.88 101 PHE A C 1
ATOM 706 O O . PHE A 1 101 ? 9.185 3.033 14.019 1.00 76.88 101 PHE A O 1
ATOM 713 N N . ASP A 1 102 ? 9.305 4.835 12.658 1.00 68.44 102 ASP A N 1
ATOM 714 C CA . ASP A 1 102 ? 10.533 5.391 13.245 1.00 68.44 102 ASP A CA 1
ATOM 715 C C . ASP A 1 102 ? 10.376 5.546 14.765 1.00 68.44 102 ASP A C 1
ATOM 717 O O . ASP A 1 102 ? 9.547 6.317 15.246 1.00 68.44 102 ASP A O 1
ATOM 721 N N . ASP A 1 103 ? 11.177 4.795 15.516 1.00 55.19 103 ASP A N 1
ATOM 722 C CA . ASP A 1 103 ? 11.301 4.868 16.972 1.00 55.19 103 ASP A CA 1
ATOM 723 C C . ASP A 1 103 ? 12.322 5.941 17.407 1.00 55.19 103 ASP A C 1
ATOM 725 O O . ASP A 1 103 ? 12.664 6.052 18.586 1.00 55.19 103 ASP A O 1
ATOM 729 N N . GLY A 1 104 ? 12.810 6.745 16.454 1.00 50.06 104 GLY A N 1
ATOM 730 C CA . GLY A 1 104 ? 13.846 7.753 16.645 1.00 50.06 104 GLY A CA 1
ATOM 731 C C . GLY A 1 104 ? 15.265 7.242 16.372 1.00 50.06 104 GLY A C 1
ATOM 732 O O . GLY A 1 104 ? 16.221 7.973 16.643 1.00 50.06 104 GLY A O 1
ATOM 733 N N . LEU A 1 105 ? 15.433 6.019 15.848 1.00 42.84 105 LEU A N 1
ATOM 734 C CA . LEU A 1 105 ? 16.739 5.422 15.530 1.00 42.84 105 LEU A CA 1
ATOM 735 C C . LEU A 1 105 ? 17.076 5.399 14.026 1.00 42.84 105 LEU A C 1
ATOM 737 O O . LEU A 1 105 ? 18.113 4.855 13.642 1.00 42.84 105 LEU A O 1
ATOM 741 N N . GLY A 1 106 ? 16.274 6.050 13.172 1.00 41.62 106 GLY A N 1
ATOM 742 C CA . GLY A 1 106 ? 16.685 6.409 11.806 1.00 41.62 106 GLY A CA 1
ATOM 743 C C . GLY A 1 106 ? 16.626 5.279 10.771 1.00 41.62 106 GLY A C 1
ATOM 744 O O . GLY A 1 106 ? 17.320 5.345 9.757 1.00 41.62 106 GLY A O 1
ATOM 745 N N . GLY A 1 107 ? 15.803 4.253 11.011 1.00 46.00 107 GLY A N 1
ATOM 746 C CA . GLY A 1 107 ? 15.573 3.130 10.088 1.00 46.00 107 GLY A CA 1
ATOM 747 C C . GLY A 1 107 ? 14.100 2.845 9.780 1.00 46.00 107 GLY A C 1
ATOM 748 O O . GLY A 1 107 ? 13.790 1.763 9.285 1.00 46.00 107 GLY A O 1
ATOM 749 N N . GLY A 1 108 ? 13.194 3.766 10.117 1.00 54.41 108 GLY A N 1
ATOM 750 C CA . GLY A 1 108 ? 11.761 3.523 10.008 1.00 54.41 108 GLY A CA 1
ATOM 751 C C . GLY A 1 108 ? 11.125 3.829 8.645 1.00 54.41 108 GLY A C 1
ATOM 752 O O . GLY A 1 108 ? 11.777 4.426 7.794 1.00 54.41 108 GLY A O 1
ATOM 753 N N . PHE A 1 109 ? 9.850 3.440 8.462 1.00 64.50 109 PHE A N 1
ATOM 754 C CA . PHE A 1 109 ? 8.865 3.951 7.512 1.00 64.50 109 PHE A CA 1
ATOM 755 C C . PHE A 1 109 ? 8.999 5.461 7.515 1.00 64.50 109 PHE A C 1
ATOM 757 O O . PHE A 1 109 ? 8.491 6.165 8.391 1.00 64.50 109 PHE A O 1
ATOM 764 N N . ALA A 1 110 ? 9.845 5.926 6.606 1.00 64.56 110 ALA A N 1
ATOM 765 C CA . ALA A 1 110 ? 10.377 7.259 6.698 1.00 64.56 110 ALA A CA 1
ATOM 766 C C . ALA A 1 110 ? 9.225 8.247 6.485 1.00 64.56 110 ALA A C 1
ATOM 768 O O . ALA A 1 110 ? 8.276 7.939 5.754 1.00 64.56 110 ALA A O 1
ATOM 769 N N . PRO A 1 111 ? 9.325 9.477 7.009 1.00 68.75 111 PRO A N 1
ATOM 770 C CA . PRO A 1 111 ? 8.435 10.563 6.604 1.00 68.75 111 PRO A CA 1
ATOM 771 C C . PRO A 1 111 ? 8.318 10.707 5.071 1.00 68.75 111 PRO A C 1
ATOM 773 O O . PRO A 1 111 ? 7.294 11.154 4.562 1.00 68.75 111 PRO A O 1
ATOM 776 N N . GLU A 1 112 ? 9.348 10.277 4.329 1.00 71.69 112 GLU A N 1
ATOM 777 C CA . GLU A 1 112 ? 9.342 10.156 2.868 1.00 71.69 112 GLU A CA 1
ATOM 778 C C . GLU A 1 112 ? 8.291 9.165 2.331 1.00 71.69 112 GLU A C 1
ATOM 780 O O . GLU A 1 112 ? 7.672 9.436 1.309 1.00 71.69 112 GLU A O 1
ATOM 785 N N . HIS A 1 113 ? 8.076 8.016 2.977 1.00 79.06 113 HIS A N 1
ATOM 786 C CA . HIS A 1 113 ? 7.087 7.032 2.528 1.00 79.06 113 HIS A CA 1
ATOM 787 C C . HIS A 1 113 ? 5.670 7.449 2.926 1.00 79.06 113 HIS A C 1
ATOM 789 O O . HIS A 1 113 ? 4.738 7.257 2.148 1.00 79.06 113 HIS A O 1
ATOM 795 N N . MET A 1 114 ? 5.508 8.103 4.083 1.00 78.81 114 MET A N 1
ATOM 796 C CA . MET A 1 114 ? 4.217 8.647 4.520 1.00 78.81 114 MET A CA 1
ATOM 797 C C . MET A 1 114 ? 3.615 9.629 3.512 1.00 78.81 114 MET A C 1
ATOM 799 O O . MET A 1 114 ? 2.413 9.594 3.268 1.00 78.81 114 MET A O 1
ATOM 803 N N . SER A 1 115 ? 4.433 10.488 2.896 1.00 83.12 115 SER A N 1
ATOM 804 C CA . SER A 1 115 ? 3.948 11.456 1.904 1.00 83.12 115 SER A CA 1
ATOM 805 C C . SER A 1 115 ? 3.578 10.827 0.556 1.00 83.12 115 SER A C 1
ATOM 807 O O . SER A 1 115 ? 2.923 11.481 -0.254 1.00 83.12 115 SER A O 1
ATOM 809 N N . LYS A 1 116 ? 3.967 9.567 0.321 1.00 88.25 116 LYS A N 1
ATOM 810 C CA . LYS A 1 116 ? 3.709 8.821 -0.919 1.00 88.25 116 LYS A CA 1
ATOM 811 C C . LYS A 1 116 ? 2.474 7.929 -0.847 1.00 88.25 116 LYS A C 1
ATOM 813 O O . LYS A 1 116 ? 2.038 7.457 -1.894 1.00 88.25 116 LYS A O 1
ATOM 818 N N . VAL A 1 117 ? 1.925 7.677 0.344 1.00 91.94 117 VAL A N 1
ATOM 819 C CA . VAL A 1 117 ? 0.728 6.843 0.518 1.00 91.94 117 VAL A CA 1
ATOM 820 C C . VAL A 1 117 ? -0.488 7.710 0.823 1.00 91.94 117 VAL A C 1
ATOM 822 O O . VAL A 1 117 ? -0.463 8.563 1.711 1.00 91.94 117 VAL A O 1
ATOM 825 N N . THR A 1 118 ? -1.573 7.456 0.103 1.00 94.56 118 THR A N 1
ATOM 826 C CA . THR A 1 118 ? -2.880 8.073 0.308 1.00 94.56 118 THR A CA 1
ATOM 827 C C . THR A 1 118 ? -3.965 7.020 0.514 1.00 94.56 118 THR A C 1
ATOM 829 O O . THR A 1 118 ? -3.808 5.854 0.156 1.00 94.56 118 THR A O 1
ATOM 832 N N . TYR A 1 119 ? -5.078 7.443 1.106 1.00 95.12 119 TYR A N 1
ATOM 833 C CA . TYR A 1 119 ? -6.336 6.715 1.150 1.00 95.12 119 TYR A CA 1
ATOM 834 C C . TYR A 1 119 ? -7.408 7.550 0.446 1.00 95.12 119 TYR A C 1
ATOM 836 O O . TYR A 1 119 ? -7.751 8.641 0.907 1.00 95.12 119 TYR A O 1
ATOM 844 N N . ASN A 1 120 ? -7.919 7.056 -0.685 1.00 94.56 120 ASN A N 1
ATOM 845 C CA . ASN A 1 120 ? -8.829 7.786 -1.574 1.00 94.56 120 ASN A CA 1
ATOM 846 C C . ASN A 1 120 ? -8.323 9.204 -1.914 1.00 94.56 120 ASN A C 1
ATOM 848 O O . ASN A 1 120 ? -9.068 10.187 -1.853 1.00 94.56 120 ASN A O 1
ATOM 852 N N . GLY A 1 121 ? -7.030 9.316 -2.221 1.00 92.38 121 GLY A N 1
ATOM 853 C CA . GLY A 1 121 ? -6.352 10.571 -2.551 1.00 92.38 121 GLY A CA 1
ATOM 854 C C . GLY A 1 121 ? -6.076 11.505 -1.366 1.00 92.38 121 GLY A C 1
ATOM 855 O O . GLY A 1 121 ? -5.500 12.574 -1.561 1.00 92.38 121 GLY A O 1
ATOM 856 N N . MET A 1 122 ? -6.452 11.131 -0.140 1.00 92.25 122 MET A N 1
ATOM 857 C CA . MET A 1 122 ? -6.119 11.877 1.077 1.00 92.25 122 MET A CA 1
ATOM 858 C C . MET A 1 122 ? -4.848 11.318 1.711 1.00 92.25 122 MET A C 1
ATOM 860 O O . MET A 1 122 ? -4.686 10.104 1.781 1.00 92.25 122 MET A O 1
ATOM 864 N N . SER A 1 123 ? -3.953 12.172 2.207 1.00 90.94 123 SER A N 1
ATOM 865 C CA . SER A 1 123 ? -2.775 11.710 2.951 1.00 90.94 123 SER A CA 1
ATOM 866 C C . SER A 1 123 ? -3.176 10.833 4.135 1.00 90.94 123 SER A C 1
ATOM 868 O O . SER A 1 123 ? -4.193 11.088 4.790 1.00 90.94 123 SER A O 1
ATOM 870 N N . LEU A 1 124 ? -2.363 9.816 4.423 1.00 90.56 124 LEU A N 1
ATOM 871 C CA . LEU A 1 124 ? -2.562 9.027 5.629 1.00 90.56 124 LEU A CA 1
ATOM 872 C C . LEU A 1 124 ? -2.333 9.888 6.877 1.00 90.56 124 LEU A C 1
ATOM 874 O O . LEU A 1 124 ? -1.387 10.674 6.956 1.00 90.56 124 LEU A O 1
ATOM 878 N N . VAL A 1 125 ? -3.209 9.708 7.852 1.00 89.94 125 VAL A N 1
ATOM 879 C CA . VAL A 1 125 ? -3.208 10.346 9.159 1.00 89.94 125 VAL A CA 1
ATOM 880 C C . VAL A 1 125 ? -3.170 9.227 10.185 1.00 89.94 125 VAL A C 1
ATOM 882 O O . VAL A 1 125 ? -4.129 8.465 10.327 1.00 89.94 125 VAL A O 1
ATOM 885 N N . PHE A 1 126 ? -2.032 9.154 10.864 1.00 87.56 126 PHE A N 1
ATOM 886 C CA . PHE A 1 126 ? -1.839 8.377 12.076 1.00 87.56 126 PHE A CA 1
ATOM 887 C C . PHE A 1 126 ? -1.895 9.349 13.255 1.00 87.56 126 PHE A C 1
ATOM 889 O O . PHE A 1 126 ? -1.397 10.476 13.141 1.00 87.56 126 PHE A O 1
ATOM 896 N N . GLY A 1 127 ? -2.496 8.921 14.358 1.00 83.50 127 GLY A N 1
ATOM 897 C CA . GLY A 1 127 ? -2.571 9.692 15.587 1.00 83.50 127 GLY A CA 1
ATOM 898 C C . GLY A 1 127 ? -1.221 9.792 16.298 1.00 83.50 127 GLY A C 1
ATOM 899 O O . GLY A 1 127 ? -0.148 9.719 15.696 1.00 83.50 127 GLY A O 1
ATOM 900 N N . SER A 1 128 ? -1.261 9.971 17.614 1.00 85.44 128 SER A N 1
ATOM 901 C CA . SER A 1 128 ? -0.062 9.976 18.453 1.00 85.44 128 SER A CA 1
ATOM 902 C C . SER A 1 128 ? 0.611 8.604 18.547 1.00 85.44 128 SER A C 1
ATOM 904 O O . SER A 1 128 ? 1.836 8.540 18.666 1.00 85.44 128 SER A O 1
ATOM 906 N N . ASP A 1 129 ? -0.171 7.526 18.451 1.00 86.81 129 ASP A N 1
ATOM 907 C CA . ASP A 1 129 ? 0.296 6.147 18.342 1.00 86.81 129 ASP A CA 1
ATOM 908 C C . ASP A 1 129 ? -0.199 5.518 17.023 1.00 86.81 129 ASP A C 1
ATOM 910 O O . ASP A 1 129 ? -1.390 5.232 16.897 1.00 86.81 129 ASP A O 1
ATOM 914 N N . PRO A 1 130 ? 0.680 5.245 16.038 1.00 87.81 130 PRO A N 1
ATOM 915 C CA . PRO A 1 130 ? 0.269 4.656 14.765 1.00 87.81 130 PRO A CA 1
ATOM 916 C C . PRO A 1 130 ? -0.268 3.222 14.898 1.00 87.81 130 PRO A C 1
ATOM 918 O O . PRO A 1 130 ? -0.877 2.724 13.952 1.00 87.81 130 PRO A O 1
ATOM 921 N N . PHE A 1 131 ? -0.053 2.547 16.033 1.00 90.69 131 PHE A N 1
ATOM 922 C CA . PHE A 1 131 ? -0.518 1.180 16.288 1.00 90.69 131 PHE A CA 1
ATOM 923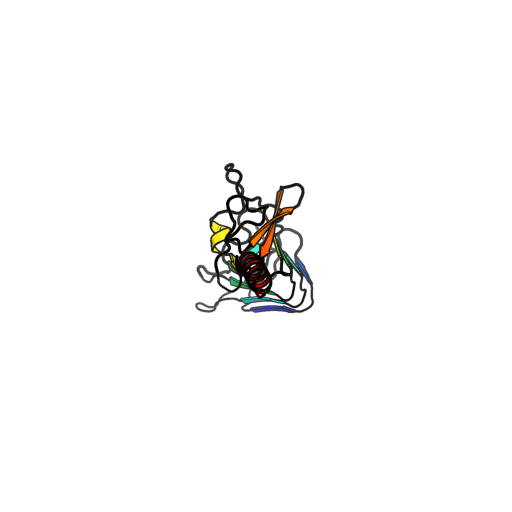 C C . PHE A 1 131 ? -1.858 1.117 17.039 1.00 90.69 131 PHE A C 1
ATOM 925 O O . PHE A 1 131 ? -2.350 0.022 17.335 1.00 90.69 131 PHE A O 1
ATOM 932 N N . ALA A 1 132 ? -2.464 2.267 17.338 1.00 89.62 132 ALA A N 1
ATOM 933 C CA . ALA A 1 132 ? -3.773 2.381 17.966 1.00 89.62 132 ALA A CA 1
ATOM 934 C C . ALA A 1 132 ? -4.714 3.218 17.091 1.00 89.62 132 ALA A C 1
ATOM 936 O O . ALA A 1 132 ? -4.275 4.068 16.332 1.00 89.62 132 ALA A O 1
ATOM 937 N N . ILE A 1 133 ? -6.025 2.970 17.192 1.00 90.25 133 ILE A N 1
ATOM 938 C CA . ILE A 1 133 ? -7.026 3.824 16.538 1.00 90.25 133 ILE A CA 1
ATOM 939 C C . ILE A 1 133 ? -7.349 4.993 17.464 1.00 90.25 133 ILE A C 1
ATOM 941 O O . ILE A 1 133 ? -7.883 4.790 18.560 1.00 90.25 133 ILE A O 1
ATOM 945 N N . GLU A 1 134 ? -7.120 6.206 16.984 1.00 88.31 134 GLU A N 1
ATOM 946 C CA . GLU A 1 134 ? -7.418 7.455 17.670 1.00 88.31 134 GLU A CA 1
ATOM 947 C C . GLU A 1 134 ? -8.445 8.313 16.898 1.00 88.31 134 GLU A C 1
ATOM 949 O O . GLU A 1 134 ? -8.707 8.106 15.707 1.00 88.31 134 GLU A O 1
ATOM 954 N N . PRO A 1 135 ? -9.104 9.283 17.565 1.00 88.56 135 PRO A N 1
ATOM 955 C CA . PRO A 1 135 ? -9.982 10.225 16.882 1.00 88.56 135 PRO A CA 1
ATOM 956 C C . PRO A 1 135 ? -9.222 11.077 15.858 1.00 88.56 135 PRO A C 1
ATOM 958 O O . PRO A 1 135 ? -8.351 11.861 16.225 1.00 88.56 135 PRO A O 1
ATOM 961 N N . GLY A 1 136 ? -9.640 10.995 14.595 1.00 87.69 136 GLY A N 1
ATOM 962 C CA . GLY A 1 136 ? -9.022 11.729 13.483 1.00 87.69 136 GLY A CA 1
ATOM 963 C C . GLY A 1 136 ? -8.127 10.868 12.594 1.00 87.69 136 GLY A C 1
ATOM 964 O O . GLY A 1 136 ? -7.748 11.324 11.517 1.00 87.69 136 GLY A O 1
ATOM 965 N N . ASP A 1 137 ? -7.862 9.627 12.996 1.00 89.69 137 ASP A N 1
ATOM 966 C CA . ASP A 1 137 ? -7.092 8.689 12.192 1.00 89.69 137 ASP A CA 1
ATOM 967 C C . ASP A 1 137 ? -7.879 8.245 10.961 1.00 89.69 137 ASP A C 1
ATOM 969 O O . ASP A 1 137 ? -9.091 7.995 11.015 1.00 89.69 137 ASP A O 1
ATOM 973 N N . ASN A 1 138 ? -7.160 8.092 9.852 1.00 93.19 138 ASN A N 1
ATOM 974 C CA . ASN A 1 138 ? -7.663 7.428 8.650 1.00 93.19 138 ASN A CA 1
ATOM 975 C C . ASN A 1 138 ? -6.811 6.206 8.260 1.00 93.19 138 ASN A C 1
ATOM 977 O O . ASN A 1 138 ? -7.115 5.533 7.273 1.00 93.19 138 ASN A O 1
ATOM 981 N N . ALA A 1 139 ? -5.778 5.893 9.046 1.00 92.94 139 ALA A N 1
ATOM 982 C CA . ALA A 1 139 ? -4.932 4.726 8.875 1.00 92.94 139 ALA A CA 1
ATOM 983 C C . ALA A 1 139 ? -4.503 4.148 10.225 1.00 92.94 139 ALA A C 1
ATOM 985 O O . ALA A 1 139 ? -4.387 4.865 11.213 1.00 92.94 139 ALA A O 1
ATOM 986 N N . ILE A 1 140 ? -4.234 2.845 10.238 1.00 92.81 140 ILE A N 1
ATOM 987 C CA . ILE A 1 140 ? -3.604 2.144 11.354 1.00 92.81 140 ILE A CA 1
ATOM 988 C C . ILE A 1 140 ? -2.440 1.303 10.842 1.00 92.81 140 ILE A C 1
ATOM 990 O O . ILE A 1 140 ? -2.472 0.756 9.734 1.00 92.81 140 ILE A O 1
ATOM 994 N N . ALA A 1 141 ? -1.409 1.205 11.669 1.00 92.88 141 ALA A N 1
ATOM 995 C CA . ALA A 1 141 ? -0.274 0.335 11.479 1.00 92.88 141 ALA A CA 1
ATOM 996 C C . ALA A 1 141 ? -0.396 -0.920 12.348 1.00 92.88 141 ALA A C 1
ATOM 998 O O . ALA A 1 141 ? -0.850 -0.881 13.488 1.00 92.88 141 ALA A O 1
ATOM 999 N N . THR A 1 142 ? 0.079 -2.048 11.838 1.00 93.19 142 THR A N 1
ATOM 1000 C CA . THR A 1 142 ? 0.307 -3.259 12.626 1.00 93.19 142 THR A CA 1
ATOM 1001 C C . THR A 1 142 ? 1.755 -3.686 12.466 1.00 93.19 142 THR A C 1
ATOM 1003 O O . THR A 1 142 ? 2.256 -3.819 11.349 1.00 93.19 142 THR A O 1
ATOM 1006 N N . ALA A 1 143 ? 2.443 -3.913 13.584 1.00 91.38 143 ALA A N 1
ATOM 1007 C CA . ALA A 1 143 ? 3.789 -4.465 13.558 1.00 91.38 143 ALA A CA 1
ATOM 1008 C C . ALA A 1 143 ? 3.754 -5.904 13.023 1.00 91.38 143 ALA A C 1
ATOM 1010 O O . ALA A 1 143 ? 3.022 -6.758 13.527 1.00 91.38 143 ALA A O 1
ATOM 1011 N N . ILE A 1 144 ? 4.579 -6.186 12.020 1.00 91.81 144 ILE A N 1
ATOM 1012 C CA . ILE A 1 144 ? 4.736 -7.519 11.433 1.00 91.81 144 ILE A CA 1
ATOM 1013 C C . ILE A 1 144 ? 6.185 -7.989 11.579 1.00 91.81 144 ILE A C 1
ATOM 1015 O O . ILE A 1 144 ? 7.066 -7.236 11.994 1.00 91.81 144 ILE A O 1
ATOM 1019 N N . ASN A 1 145 ? 6.439 -9.264 11.268 1.00 89.94 145 ASN A N 1
ATOM 1020 C CA . ASN A 1 145 ? 7.788 -9.841 11.263 1.00 89.94 145 ASN A CA 1
ATOM 1021 C C . ASN A 1 145 ? 8.559 -9.631 12.589 1.00 89.94 145 ASN A C 1
ATOM 1023 O O . ASN A 1 145 ? 9.728 -9.257 12.597 1.00 89.94 145 ASN A O 1
ATOM 1027 N N . GLY A 1 146 ? 7.878 -9.797 13.729 1.00 85.94 146 GLY A N 1
ATOM 1028 C CA . GLY A 1 146 ? 8.486 -9.584 15.049 1.00 85.94 146 GLY A CA 1
ATOM 1029 C C . GLY A 1 146 ? 8.867 -8.128 15.345 1.00 85.94 146 GLY A C 1
ATOM 1030 O O . GLY A 1 146 ? 9.742 -7.902 16.174 1.00 85.94 146 GLY A O 1
ATOM 1031 N N . GLY A 1 147 ? 8.236 -7.161 14.671 1.00 86.12 147 GLY A N 1
ATOM 1032 C CA . GLY A 1 147 ? 8.525 -5.734 14.820 1.00 86.12 147 GLY A CA 1
ATOM 1033 C C . GLY A 1 147 ? 9.597 -5.212 13.868 1.00 86.12 147 GLY A C 1
ATOM 1034 O O . GLY A 1 147 ? 10.052 -4.096 14.058 1.00 86.12 147 GLY A O 1
ATOM 1035 N N . LEU A 1 148 ? 10.004 -5.997 12.864 1.00 86.31 148 LEU A N 1
ATOM 1036 C CA . LEU A 1 148 ? 10.939 -5.572 11.810 1.00 86.31 148 LEU A CA 1
ATOM 1037 C C . LEU A 1 148 ? 10.236 -5.008 10.572 1.00 86.31 148 LEU A C 1
ATOM 1039 O O . LEU A 1 148 ? 10.899 -4.504 9.671 1.00 86.31 148 LEU A O 1
ATOM 1043 N N . GLY A 1 149 ? 8.913 -5.133 10.512 1.00 89.38 149 GLY A N 1
ATOM 1044 C CA . GLY A 1 149 ? 8.101 -4.667 9.404 1.00 89.38 149 GLY A CA 1
ATOM 1045 C C . GLY A 1 149 ? 6.831 -3.980 9.884 1.00 89.38 149 GLY A C 1
ATOM 1046 O O . GLY A 1 149 ? 6.418 -4.136 11.040 1.00 89.38 149 GLY A O 1
ATOM 1047 N N . VAL A 1 150 ? 6.154 -3.316 8.956 1.00 90.88 150 VAL A N 1
ATOM 1048 C CA . VAL A 1 150 ? 4.849 -2.719 9.191 1.00 90.88 150 VAL A CA 1
ATOM 1049 C C . VAL A 1 150 ? 3.844 -3.069 8.107 1.00 90.88 150 VAL A C 1
ATOM 1051 O O . VAL A 1 150 ? 4.156 -3.142 6.920 1.00 90.88 150 VAL A O 1
ATOM 1054 N N . GLU A 1 151 ? 2.615 -3.299 8.541 1.00 93.94 151 GLU A N 1
ATOM 1055 C CA . GLU A 1 151 ? 1.432 -3.396 7.704 1.00 93.94 151 GLU A CA 1
ATOM 1056 C C . GLU A 1 151 ? 0.572 -2.154 7.923 1.00 93.94 151 GLU A C 1
ATOM 1058 O O . GLU A 1 151 ? 0.308 -1.783 9.062 1.00 93.94 151 GLU A O 1
ATOM 1063 N N . ILE A 1 152 ? 0.167 -1.506 6.838 1.00 94.25 152 ILE A N 1
ATOM 1064 C CA . ILE A 1 152 ? -0.649 -0.297 6.837 1.00 94.25 152 ILE A CA 1
ATOM 1065 C C . ILE A 1 152 ? -2.005 -0.635 6.238 1.00 94.25 152 ILE A C 1
ATOM 1067 O O . ILE A 1 152 ? -2.102 -1.202 5.144 1.00 94.25 152 ILE A O 1
ATOM 1071 N N . GLN A 1 153 ? -3.043 -0.232 6.958 1.00 95.50 153 GLN A N 1
ATOM 1072 C CA . GLN A 1 153 ? -4.431 -0.397 6.573 1.00 95.50 153 GLN A CA 1
ATOM 1073 C C . GLN A 1 153 ? -5.156 0.940 6.718 1.00 95.50 153 GLN A C 1
ATOM 1075 O O . GLN A 1 153 ? -5.049 1.606 7.747 1.00 95.50 153 GLN A O 1
ATOM 1080 N N . ALA A 1 154 ? -5.925 1.321 5.700 1.00 94.75 154 ALA A N 1
ATOM 1081 C CA . ALA A 1 154 ? -6.850 2.439 5.824 1.00 94.75 154 ALA A CA 1
ATOM 1082 C C . ALA A 1 154 ? -8.037 2.050 6.713 1.00 94.75 154 ALA A C 1
ATOM 1084 O O . ALA A 1 154 ? -8.560 0.938 6.613 1.00 94.75 154 ALA A O 1
ATOM 1085 N N . ILE A 1 155 ? -8.512 2.974 7.540 1.00 93.88 155 ILE A N 1
ATOM 1086 C CA . ILE A 1 155 ? -9.694 2.767 8.381 1.00 93.88 155 ILE A CA 1
ATOM 1087 C C . ILE A 1 155 ? -10.795 3.761 8.007 1.00 93.88 155 ILE A C 1
ATOM 1089 O O . ILE A 1 155 ? -10.503 4.867 7.547 1.00 93.88 155 ILE A O 1
ATOM 1093 N N . PRO A 1 156 ? -12.080 3.399 8.180 1.00 86.00 156 PRO A N 1
ATOM 1094 C CA . PRO A 1 156 ? -13.144 4.385 8.096 1.00 86.00 156 PRO A CA 1
ATOM 1095 C C . PRO A 1 156 ? -12.873 5.469 9.137 1.00 86.00 156 PRO A C 1
ATOM 1097 O O . PRO A 1 156 ? -12.582 5.134 10.287 1.00 86.00 156 PRO A O 1
ATOM 1100 N N . GLU A 1 157 ? -13.005 6.741 8.758 1.00 69.69 157 GLU A N 1
ATOM 1101 C CA . GLU A 1 157 ? -12.910 7.829 9.729 1.00 69.69 157 GLU A CA 1
ATOM 1102 C C . GLU A 1 157 ? -13.843 7.525 10.903 1.00 69.69 157 GLU A C 1
ATOM 1104 O O . GLU A 1 157 ? -15.043 7.277 10.722 1.00 69.69 157 GLU A O 1
ATOM 1109 N N . THR A 1 158 ? -13.303 7.547 12.120 1.00 60.41 158 THR A N 1
ATOM 1110 C CA . THR A 1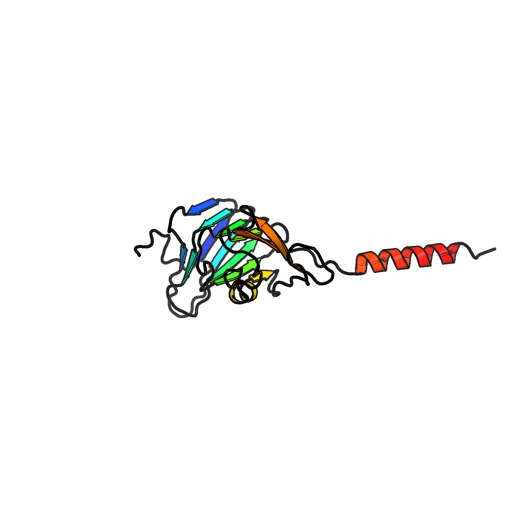 158 ? -14.094 7.445 13.345 1.00 60.41 158 THR A CA 1
ATOM 1111 C C . THR A 1 158 ? -14.871 8.745 13.525 1.00 60.41 158 THR A C 1
ATOM 1113 O O . THR A 1 158 ? -14.553 9.600 14.349 1.00 60.41 158 THR A O 1
ATOM 1116 N N . SER A 1 159 ? -15.914 8.945 12.719 1.00 53.66 159 SER A N 1
ATOM 1117 C CA . SER A 1 159 ? -16.724 10.149 12.808 1.00 53.66 159 SER A CA 1
ATOM 1118 C C . SER A 1 159 ? -17.367 10.170 14.196 1.00 53.66 159 SE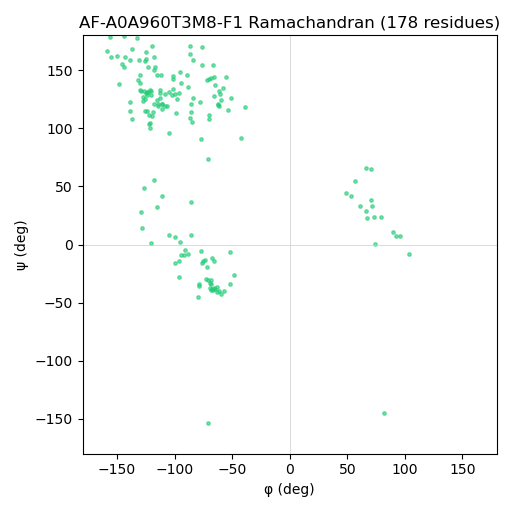R A C 1
ATOM 1120 O O . SER A 1 159 ? -18.172 9.300 14.544 1.00 53.66 159 SER A O 1
ATOM 1122 N N . ALA A 1 160 ? -17.076 11.209 14.981 1.00 52.22 160 ALA A N 1
ATOM 1123 C CA . ALA A 1 160 ? -17.688 11.486 16.286 1.00 52.22 160 ALA A CA 1
ATOM 1124 C C . ALA A 1 160 ? -19.242 11.488 16.269 1.00 52.22 160 ALA A C 1
ATOM 1126 O O . ALA A 1 160 ? -19.892 11.539 17.316 1.00 52.22 160 ALA A O 1
ATOM 1127 N N . ALA A 1 161 ? -19.854 11.384 15.085 1.00 49.50 161 ALA A N 1
ATOM 1128 C CA . ALA A 1 161 ? -21.270 11.146 14.845 1.00 49.50 161 ALA A CA 1
ATOM 1129 C C . ALA A 1 161 ? -21.842 9.926 15.593 1.00 49.50 161 ALA A C 1
ATOM 1131 O O . ALA A 1 161 ? -22.990 9.998 16.038 1.00 49.50 161 ALA A O 1
ATOM 1132 N N . LEU A 1 162 ? -21.078 8.844 15.809 1.00 50.38 162 LEU A N 1
ATOM 1133 C CA . LEU A 1 162 ? -21.595 7.685 16.559 1.00 50.38 162 LEU A CA 1
ATOM 1134 C C . LEU A 1 162 ? -21.823 8.011 18.051 1.00 50.38 162 LEU A C 1
ATOM 1136 O O . LEU A 1 162 ? -22.796 7.555 18.654 1.00 50.38 162 LEU A O 1
ATOM 1140 N N . LEU A 1 163 ? -20.979 8.873 18.631 1.00 51.56 163 LEU A N 1
ATOM 1141 C CA . LEU A 1 163 ? -21.123 9.354 20.010 1.00 51.56 163 LEU A CA 1
ATOM 1142 C C . LEU A 1 163 ? -22.190 10.459 20.121 1.00 51.56 163 LEU A C 1
ATOM 1144 O O . LEU A 1 163 ? -22.969 10.476 21.078 1.00 51.56 163 LEU A O 1
ATOM 1148 N N . GLY A 1 164 ? -22.306 11.330 19.112 1.00 52.78 164 GLY A N 1
ATOM 1149 C CA . GLY A 1 164 ? -23.363 12.348 19.037 1.00 52.78 164 GLY A CA 1
ATOM 1150 C C . GLY A 1 164 ? -24.776 11.764 18.881 1.00 52.78 164 GLY A C 1
ATOM 1151 O O . GLY A 1 164 ? -25.724 12.250 19.506 1.00 52.78 164 GLY A O 1
ATOM 1152 N N . GLY A 1 165 ? -24.923 10.681 18.109 1.00 54.53 165 GLY A N 1
ATOM 1153 C CA . GLY A 1 165 ? -26.203 9.998 17.890 1.00 54.53 165 GLY A CA 1
ATOM 1154 C C . GLY A 1 165 ? -26.781 9.362 19.160 1.00 54.53 165 GLY A C 1
ATOM 1155 O O . GLY A 1 165 ? -27.982 9.467 19.419 1.00 54.53 165 GLY A O 1
ATOM 1156 N N . MET A 1 166 ? -25.926 8.787 20.010 1.00 53.47 166 MET A N 1
ATOM 1157 C CA . MET A 1 166 ? -26.331 8.241 21.312 1.00 53.47 166 MET A CA 1
ATOM 1158 C C . MET A 1 166 ? -26.737 9.339 22.309 1.00 53.47 166 MET A C 1
ATOM 1160 O O . MET A 1 166 ? -27.714 9.173 23.045 1.00 53.47 166 MET A O 1
ATOM 1164 N N . GLY A 1 167 ? -26.054 10.489 22.297 1.00 53.31 167 GLY A N 1
ATOM 1165 C CA . GLY A 1 167 ? -26.402 11.639 23.141 1.00 53.31 167 GLY A CA 1
ATOM 1166 C C . GLY A 1 167 ? -27.785 12.227 22.827 1.00 53.31 167 GLY A C 1
ATOM 1167 O O . GLY A 1 167 ? -28.566 12.515 23.739 1.00 53.31 167 GLY A O 1
ATOM 1168 N N . LEU A 1 168 ? -28.139 12.334 21.541 1.00 56.47 168 LEU A N 1
ATOM 1169 C CA . LEU A 1 168 ? -29.467 12.788 21.111 1.00 56.47 168 LEU A CA 1
ATOM 1170 C C . LEU A 1 168 ? -30.572 11.791 21.489 1.00 56.47 168 LEU A C 1
ATOM 1172 O O . LEU A 1 168 ? -31.633 12.209 21.957 1.00 56.47 168 LEU A O 1
ATOM 1176 N N . LEU A 1 169 ? -30.327 10.482 21.374 1.00 56.69 169 LEU A N 1
ATOM 1177 C CA . LEU A 1 169 ? -31.313 9.456 21.734 1.00 56.69 169 LEU A CA 1
ATOM 1178 C C . LEU A 1 169 ? -31.667 9.479 23.235 1.00 56.69 169 LEU A C 1
ATOM 1180 O O . LEU A 1 169 ? -32.832 9.315 23.606 1.00 56.69 169 LEU A O 1
ATOM 1184 N N . VAL A 1 170 ? -30.687 9.754 24.104 1.00 58.50 170 VAL A N 1
ATOM 1185 C CA . VAL A 1 170 ? -30.903 9.924 25.553 1.00 58.50 170 VAL A CA 1
ATOM 1186 C C . VAL A 1 170 ? -31.694 11.204 25.858 1.00 58.50 170 VAL A C 1
ATOM 1188 O O . VAL A 1 170 ? -32.604 11.184 26.693 1.00 58.50 170 VAL A O 1
ATOM 1191 N N . LEU A 1 171 ? -31.427 12.302 25.144 1.00 57.88 171 LEU A N 1
ATOM 1192 C CA . LEU A 1 171 ? -32.165 13.562 25.304 1.00 57.88 171 LEU A CA 1
ATOM 1193 C C . LEU A 1 171 ? -33.628 13.455 24.839 1.00 57.88 171 LEU A C 1
ATOM 1195 O O . LEU A 1 171 ? -34.525 13.976 25.509 1.00 57.88 171 LEU A O 1
ATOM 1199 N N . PHE A 1 172 ? -33.903 12.722 23.755 1.00 57.25 172 PHE A N 1
ATOM 1200 C CA . PHE A 1 172 ? -35.275 12.472 23.299 1.00 57.25 172 PHE A CA 1
ATOM 1201 C C . PHE A 1 172 ? -36.050 11.514 24.213 1.00 57.25 172 PHE A C 1
ATOM 1203 O O . PHE A 1 172 ? -37.262 11.677 24.376 1.00 57.25 172 PHE A O 1
ATOM 1210 N N . ARG A 1 173 ? -35.378 10.563 24.878 1.00 57.19 173 ARG A N 1
ATOM 1211 C CA . ARG A 1 173 ? -36.030 9.673 25.853 1.00 57.19 173 ARG A CA 1
ATOM 1212 C C . ARG A 1 173 ? -36.456 10.418 27.122 1.00 57.19 173 ARG A C 1
ATOM 1214 O O . ARG A 1 173 ? -37.511 10.118 27.676 1.00 57.19 173 ARG A O 1
ATOM 1221 N N . ARG A 1 174 ? -35.696 11.436 27.542 1.00 55.72 174 ARG A N 1
ATOM 1222 C CA . ARG A 1 174 ? -35.992 12.225 28.751 1.00 55.72 174 ARG A CA 1
ATOM 1223 C C . ARG A 1 174 ? -37.182 13.178 28.580 1.00 55.72 174 ARG A C 1
ATOM 1225 O O . ARG A 1 174 ? -37.906 13.416 29.538 1.00 55.72 174 ARG A O 1
ATOM 1232 N N . ARG A 1 175 ? -37.441 13.665 27.359 1.00 56.34 175 ARG A N 1
ATOM 1233 C CA . ARG A 1 175 ? -38.584 14.555 27.063 1.00 56.34 175 ARG A CA 1
ATOM 1234 C C . ARG A 1 175 ? -39.947 13.853 27.009 1.00 56.34 175 ARG A C 1
ATOM 1236 O O . ARG A 1 175 ? -40.962 14.534 27.055 1.00 56.34 175 ARG A O 1
ATOM 1243 N N . ARG A 1 176 ? -39.997 12.516 26.935 1.00 55.16 176 ARG A N 1
ATOM 1244 C CA . ARG A 1 176 ? -41.265 11.756 26.920 1.00 55.16 176 ARG A CA 1
ATOM 1245 C C . ARG A 1 176 ? -41.802 11.375 28.304 1.00 55.16 176 ARG A C 1
ATOM 1247 O O . ARG A 1 176 ? -42.920 10.889 28.375 1.00 55.16 176 ARG A O 1
ATOM 1254 N N . GLN A 1 177 ? -41.050 11.590 29.386 1.00 55.91 177 GLN A N 1
ATOM 1255 C CA . GLN A 1 177 ? -41.485 11.231 30.749 1.00 55.91 177 GLN A CA 1
ATOM 1256 C C . GLN A 1 177 ? -42.042 12.407 31.569 1.00 55.91 177 GLN A C 1
ATOM 1258 O O . GLN A 1 177 ? -42.339 12.241 32.746 1.00 55.91 177 GLN A O 1
ATOM 1263 N N . THR A 1 178 ? -42.216 13.587 30.968 1.00 53.66 178 THR A N 1
ATOM 1264 C CA . THR A 1 178 ? -42.799 14.771 31.625 1.00 53.66 178 THR A CA 1
ATOM 1265 C C . THR A 1 178 ? -44.097 15.207 30.947 1.00 53.66 178 THR A C 1
ATOM 1267 O O . THR A 1 178 ? -44.224 16.340 30.483 1.00 53.66 178 THR A O 1
ATOM 1270 N N . SER A 1 179 ? -45.070 14.307 30.833 1.00 52.56 179 SER A N 1
ATOM 1271 C CA . SER A 1 179 ? -46.460 14.680 30.552 1.00 52.56 179 SER A CA 1
ATOM 1272 C C . SER A 1 179 ? -47.384 13.823 31.414 1.00 52.56 179 SER A C 1
ATOM 1274 O O . SER A 1 179 ? -47.250 12.604 31.405 1.00 52.56 179 SER A O 1
ATOM 1276 N N . PHE A 1 180 ? -48.190 14.560 32.187 1.00 44.78 180 PHE A N 1
ATOM 1277 C CA . PHE A 1 180 ? -49.180 14.237 33.222 1.00 44.78 180 PHE A CA 1
ATOM 1278 C C . PHE A 1 180 ? -49.781 12.830 33.251 1.00 44.78 180 PHE A C 1
ATOM 1280 O O . PHE A 1 180 ? -50.246 12.356 32.192 1.00 44.78 180 PHE A O 1
#

Radius of gyration: 20.44 Å; Cα contacts (8 Å, |Δi|>4): 440; chains: 1; bounding box: 73×28×56 Å

pLDDT: mean 79.24, std 16.36, range [37.25, 98.31]

Secondary structure (DSSP, 8-state):
-----EEEESEEEEES-EEE--SS--EEE---TT---EEEEESS-EEEES-EEESSTT-PEEEEE-SS-EEEE--SS-TTTTEEEEE-STT-EEEETT-EE--SSS-EE-HHHHTTEEETTEEP---SSTTS--TT-SEEEEEEGGGTEEEEEE-----THHHHHHHHHHHHHHTTS---

Solvent-accessible surface area (backbone atoms only — not comparable to full-atom values): 9536 Å² total; per-residue (Å²): 130,91,67,63,55,58,67,68,35,55,66,49,78,40,70,63,40,75,48,81,41,74,76,83,9,32,42,34,29,37,55,67,93,92,48,69,26,38,40,40,34,26,52,52,8,39,39,38,26,17,33,46,41,46,77,47,90,87,42,42,29,41,33,40,34,19,59,47,8,37,43,35,30,69,30,66,87,67,40,61,73,35,39,36,35,32,34,66,39,60,67,15,37,44,33,30,55,51,26,23,76,59,85,80,79,84,67,27,59,39,75,74,54,53,78,29,34,24,47,74,80,36,72,62,32,57,50,99,47,43,76,45,92,44,89,75,19,38,30,37,41,43,76,32,77,93,59,42,4,30,33,42,31,39,44,76,65,63,59,65,59,68,60,53,54,53,54,50,53,54,55,59,59,61,67,70,75,78,70,134

Nearest PDB structures (foldseek):
  8tcg-assembly1_C  TM=4.879E-01  e=4.934E+00  synthetic construct
  6zqb-assembly1_JO  TM=4.210E-01  e=9.624E+00  Saccharomyces cerevisiae S288C

Foldseek 3Di:
DDAPEAEAAQEDEAAPEEAADDDSYAYEYEDDPPRQREYEAEQAYEYEGQAYYYPDPQRAREYEWYNLYEYEHPHADCRRVRHAYEYADQNYKYKYQQAACDPPPPRHCDPVNQVRYYYVPHGFDADPALQDDDQPGQKHWDQPPPRRMIMIGGDDHPPCVVVVVVVVVVVVVVVVVPDD

Mean predicted aligned error: 10.27 Å

Sequence (180 aa):
IATNGIAHFNQISVNGGTIDLRGTSGISFGSPAGANPLLSILNGSTVDVQFISAASAPDDVAVTLGGGSTLTFNGGANPMNTLTLDILDTSSLLRLTNEVFDDGLGGGFAPEHMSKVTYNGMSLVFGSDPFAIEPGDNAIATAINGGLGVEIQAIPETSAALLGGMGLLVLFRRRRQTSF